Protein AF-A0A1F8MHP5-F1 (afdb_monomer_lite)

Foldseek 3Di:
DVCCVPPNDPDWPDQAAPTVVDQLLPVQVVQQVVCVVPPQAAEEEEPGRYPPSVVSNVVNHDPPRRYHHDACVVVLQDVDDADPSYKYKDAPVSVVCVVVSLQWDPWDFPDFDDDPVRHTGITITHIHGDPCNVVVNVVVVVVQPFWDWDWEQAPNFTKIKTWGAWPDFDPNQQRPPDLVGKTKHPQDFFTKIKIAGPAWDKFFWKKWQQAAAWKKKWKFFALDPPHGTDIDIDTDGHYNVRRMDTDGPNDIDIGRMIMIGIHRPPDDGRDMGMTRYMGTD

Sequence (281 aa):
MRDALVNGPLWYTNYGMGGMQYGASQLFKAAAEYQISQPGLHLIISPNWANGTDVLARYFSTVNDQFELGSIEGYMFEHKPLGENIGFVMIPDEYKKTIASGKFTDVHIEQTLPYPNGRIGFYFVQLHYVENIDEILIAEQDTRSILQQATVTINAEPVQVGYSMLDMGTIDQIFDGDKQSVVRTLEANPFIIELTFPESQAFSGYTMFLGSADIQVTTLLYPTQDSQPITTVASFSGSPSTPELEVNFGQSVTAEVVRFEILAPYAGVPSNVHVWEIGLK

pLDDT: mean 91.35, std 8.44, range [54.5, 98.62]

Structure (mmCIF, N/CA/C/O backbone):
data_AF-A0A1F8MHP5-F1
#
_entry.id   AF-A0A1F8MHP5-F1
#
loop_
_atom_site.group_PDB
_atom_site.id
_atom_site.type_symbol
_atom_site.label_atom_id
_atom_site.label_alt_id
_atom_site.label_comp_id
_atom_site.label_asym_id
_atom_site.label_entity_id
_atom_site.label_seq_id
_atom_site.pdbx_PDB_ins_code
_atom_site.Cartn_x
_atom_site.Cartn_y
_atom_site.Cartn_z
_atom_site.occupancy
_atom_site.B_iso_or_equiv
_atom_site.auth_seq_id
_atom_site.auth_comp_id
_atom_site.auth_asym_id
_atom_site.auth_atom_id
_atom_site.pdbx_PDB_model_num
ATOM 1 N N . MET A 1 1 ? 36.746 -27.329 4.456 1.00 54.50 1 MET A N 1
ATOM 2 C CA . MET A 1 1 ? 36.931 -26.688 3.131 1.00 54.50 1 MET A CA 1
ATOM 3 C C . MET A 1 1 ? 36.361 -27.499 1.960 1.00 54.50 1 MET A C 1
ATOM 5 O O . MET A 1 1 ? 35.895 -26.883 1.018 1.00 54.50 1 MET A O 1
ATOM 9 N N . ARG A 1 2 ? 36.339 -28.846 1.999 1.00 64.62 2 ARG A N 1
ATOM 10 C CA . ARG A 1 2 ? 35.768 -29.688 0.920 1.00 64.62 2 ARG A CA 1
ATOM 11 C C . ARG A 1 2 ? 34.234 -29.662 0.842 1.00 64.62 2 ARG A C 1
ATOM 13 O O . ARG A 1 2 ? 33.679 -29.779 -0.238 1.00 64.62 2 ARG A O 1
ATOM 20 N N . ASP A 1 3 ? 33.578 -29.472 1.981 1.00 65.19 3 ASP A N 1
ATOM 21 C CA . ASP A 1 3 ? 32.119 -29.535 2.107 1.00 65.19 3 ASP A CA 1
ATOM 22 C C . ASP A 1 3 ? 31.394 -28.407 1.350 1.00 65.19 3 ASP A C 1
ATOM 24 O O . ASP A 1 3 ? 30.500 -28.669 0.559 1.00 65.19 3 ASP A O 1
ATOM 28 N N . ALA A 1 4 ? 31.875 -27.163 1.452 1.00 63.75 4 ALA A N 1
ATOM 29 C CA . ALA A 1 4 ? 31.322 -26.023 0.710 1.00 63.75 4 ALA A CA 1
ATOM 30 C C . ALA A 1 4 ? 31.471 -26.137 -0.824 1.00 63.75 4 ALA A C 1
ATOM 32 O O . ALA A 1 4 ? 30.712 -25.516 -1.557 1.00 63.75 4 ALA A O 1
ATOM 33 N N . LEU A 1 5 ? 32.432 -26.929 -1.314 1.00 61.38 5 LEU A N 1
ATOM 34 C CA . LEU A 1 5 ? 32.651 -27.187 -2.745 1.00 61.38 5 LEU A CA 1
ATOM 35 C C . LEU A 1 5 ? 31.786 -28.333 -3.289 1.00 61.38 5 LEU A C 1
ATOM 37 O O . LEU A 1 5 ? 31.548 -28.387 -4.490 1.00 61.38 5 LEU A O 1
ATOM 41 N N . VAL A 1 6 ? 31.360 -29.262 -2.426 1.00 61.97 6 VAL A N 1
ATOM 42 C CA . VAL A 1 6 ? 30.585 -30.453 -2.820 1.00 61.97 6 VAL A CA 1
ATOM 43 C C . VAL A 1 6 ? 29.095 -30.277 -2.528 1.00 61.97 6 VAL A C 1
ATOM 45 O O . VAL A 1 6 ? 28.269 -30.699 -3.327 1.00 61.97 6 VAL A O 1
ATOM 48 N N . ASN A 1 7 ? 28.762 -29.626 -1.414 1.00 66.19 7 ASN A N 1
ATOM 49 C CA . ASN A 1 7 ? 27.398 -29.462 -0.910 1.00 66.19 7 ASN A CA 1
ATOM 50 C C . ASN A 1 7 ? 26.950 -27.991 -0.848 1.00 66.19 7 ASN A C 1
ATOM 52 O O . ASN A 1 7 ? 25.821 -27.712 -0.448 1.00 66.19 7 ASN A O 1
ATOM 56 N N . GLY A 1 8 ? 27.815 -27.039 -1.216 1.00 60.69 8 GLY A N 1
ATOM 57 C CA . GLY A 1 8 ? 27.418 -25.638 -1.322 1.00 60.69 8 GLY A CA 1
ATOM 58 C C . GLY A 1 8 ? 26.442 -25.444 -2.488 1.00 60.69 8 GLY A C 1
ATOM 59 O O . GLY A 1 8 ? 26.677 -25.998 -3.565 1.00 60.69 8 GLY A O 1
ATOM 60 N N . PRO A 1 9 ? 25.352 -24.674 -2.319 1.00 64.75 9 PRO A N 1
ATOM 61 C CA . PRO A 1 9 ? 24.475 -24.350 -3.434 1.00 64.75 9 PRO A CA 1
ATOM 62 C C . PRO A 1 9 ? 25.285 -23.609 -4.502 1.00 64.75 9 PRO A C 1
ATOM 64 O O . PRO A 1 9 ? 25.877 -22.568 -4.225 1.00 64.75 9 PRO A O 1
ATOM 67 N N . LEU A 1 10 ? 25.325 -24.154 -5.722 1.00 67.25 10 LEU A N 1
ATOM 68 C CA . LEU A 1 10 ? 26.067 -23.540 -6.828 1.00 67.25 10 LEU A CA 1
ATOM 69 C C . LEU A 1 10 ? 25.463 -22.183 -7.214 1.00 67.25 10 LEU A C 1
ATOM 71 O O . LEU A 1 10 ? 26.209 -21.278 -7.568 1.00 67.25 10 LEU A O 1
ATOM 75 N N . TRP A 1 11 ? 24.137 -22.037 -7.087 1.00 68.94 11 TRP A N 1
ATOM 76 C CA . TRP A 1 11 ? 23.389 -20.803 -7.337 1.00 68.94 11 TRP A CA 1
ATOM 77 C C . TRP A 1 11 ? 22.144 -20.735 -6.449 1.00 68.94 11 TRP A C 1
ATOM 79 O O . TRP A 1 11 ? 21.550 -21.765 -6.122 1.00 68.94 11 TRP A O 1
ATOM 89 N N . TYR A 1 12 ? 21.719 -19.523 -6.089 1.00 77.75 12 TYR A N 1
ATOM 90 C CA . TYR A 1 12 ? 20.422 -19.317 -5.450 1.00 77.75 12 TYR A CA 1
ATOM 91 C C . TYR A 1 12 ? 19.305 -19.500 -6.487 1.00 77.75 12 TYR A C 1
ATOM 93 O O . TYR A 1 12 ? 19.477 -19.259 -7.684 1.00 77.75 12 TYR A O 1
ATOM 101 N N . THR A 1 13 ? 18.137 -19.947 -6.040 1.00 77.88 13 THR A N 1
ATOM 102 C CA . THR A 1 13 ? 16.965 -20.141 -6.913 1.00 77.88 13 THR A CA 1
ATOM 103 C C . THR A 1 13 ? 16.040 -18.925 -6.920 1.00 77.88 13 THR A C 1
ATOM 105 O O . THR A 1 13 ? 15.333 -18.699 -7.907 1.00 77.88 13 THR A O 1
ATOM 108 N N . ASN A 1 14 ? 16.090 -18.121 -5.854 1.00 82.44 14 ASN A N 1
ATOM 109 C CA . ASN A 1 14 ? 15.348 -16.879 -5.687 1.00 82.44 14 ASN A CA 1
ATOM 110 C C . ASN A 1 14 ? 16.320 -15.701 -5.516 1.00 82.44 14 ASN A C 1
ATOM 112 O O . ASN A 1 14 ? 17.045 -15.646 -4.523 1.00 82.44 14 ASN A O 1
ATOM 116 N N . TYR A 1 15 ? 16.310 -14.781 -6.482 1.00 84.44 15 TYR A N 1
ATOM 117 C CA . TYR A 1 15 ? 17.121 -13.558 -6.488 1.00 84.44 15 TYR A CA 1
ATOM 118 C C . TYR A 1 15 ? 16.288 -12.272 -6.296 1.00 84.44 15 TYR A C 1
ATOM 120 O O . TYR A 1 15 ? 16.803 -11.172 -6.475 1.00 84.44 15 TYR A O 1
ATOM 128 N N . GLY A 1 16 ? 14.993 -12.405 -5.981 1.00 80.31 16 GLY A N 1
ATOM 129 C CA . GLY A 1 16 ? 14.110 -11.273 -5.688 1.00 80.31 16 GLY A CA 1
ATOM 130 C C . GLY A 1 16 ? 14.172 -10.831 -4.222 1.00 80.31 16 GLY A C 1
ATOM 131 O O . GLY A 1 16 ? 14.969 -11.348 -3.439 1.00 80.31 16 GLY A O 1
ATOM 132 N N . MET A 1 17 ? 13.272 -9.922 -3.832 1.00 79.44 17 MET A N 1
ATOM 133 C CA . MET A 1 17 ? 13.243 -9.284 -2.504 1.00 79.44 17 MET A CA 1
ATOM 134 C C . MET A 1 17 ? 13.249 -10.278 -1.326 1.00 79.44 17 MET A C 1
ATOM 136 O O . MET A 1 17 ? 13.951 -10.051 -0.341 1.00 79.44 17 MET A O 1
ATOM 140 N N . GLY A 1 18 ? 12.530 -11.400 -1.448 1.00 79.31 18 GLY A N 1
ATOM 141 C CA . GLY A 1 18 ? 12.487 -12.478 -0.445 1.00 79.31 18 GLY A CA 1
ATOM 142 C C . GLY A 1 18 ? 13.607 -13.525 -0.557 1.00 79.31 18 GLY A C 1
ATOM 143 O O . GLY A 1 18 ? 13.514 -14.584 0.059 1.00 79.31 18 GLY A O 1
ATOM 144 N N . GLY A 1 19 ? 14.620 -13.291 -1.393 1.00 85.62 19 GLY A N 1
ATOM 145 C CA . GLY A 1 19 ? 15.728 -14.208 -1.660 1.00 85.62 19 GLY A CA 1
ATOM 146 C C . GLY A 1 19 ? 17.095 -13.527 -1.573 1.00 85.62 19 GLY A C 1
ATOM 147 O O . GLY A 1 19 ? 17.306 -12.612 -0.779 1.00 85.62 19 GLY A O 1
ATOM 148 N N . MET A 1 20 ? 18.052 -13.987 -2.386 1.00 87.56 20 MET A N 1
ATOM 149 C CA . MET A 1 20 ? 19.361 -13.339 -2.485 1.00 87.56 20 MET A CA 1
ATOM 150 C C . MET A 1 20 ? 19.245 -12.052 -3.301 1.00 87.56 20 MET A C 1
ATOM 152 O O . MET A 1 20 ? 19.176 -12.092 -4.526 1.00 87.56 20 MET A O 1
ATOM 156 N N . GLN A 1 21 ? 19.311 -10.914 -2.624 1.00 89.25 21 GLN A N 1
ATOM 157 C CA . GLN A 1 21 ? 19.284 -9.597 -3.253 1.00 89.25 21 GLN A CA 1
ATOM 158 C C . GLN A 1 21 ? 20.609 -9.350 -3.995 1.00 89.25 21 GLN A C 1
ATOM 160 O O . GLN A 1 21 ? 21.626 -8.988 -3.404 1.00 89.25 21 GLN A O 1
ATOM 165 N N . TYR A 1 22 ? 20.612 -9.631 -5.298 1.00 88.38 22 TYR A N 1
ATOM 166 C CA . TYR A 1 22 ? 21.785 -9.598 -6.171 1.00 88.38 22 TYR A CA 1
ATOM 167 C C . TYR A 1 22 ? 21.535 -8.686 -7.372 1.00 88.38 22 TYR A C 1
ATOM 169 O O . TYR A 1 22 ? 20.424 -8.619 -7.888 1.00 88.38 22 TYR A O 1
ATOM 177 N N . GLY A 1 23 ? 22.602 -8.066 -7.881 1.00 88.31 23 GLY A N 1
ATOM 178 C CA . GLY A 1 23 ? 22.585 -7.412 -9.190 1.00 88.31 23 GLY A CA 1
ATOM 179 C C . GLY A 1 23 ? 22.878 -5.919 -9.164 1.00 88.31 23 GLY A C 1
ATOM 180 O O . GLY A 1 23 ? 22.985 -5.345 -10.236 1.00 88.31 23 GLY A O 1
ATOM 181 N N . ALA A 1 24 ? 23.071 -5.302 -7.991 1.00 92.12 24 ALA A N 1
ATOM 182 C CA . ALA A 1 24 ? 23.286 -3.857 -7.852 1.00 92.12 24 ALA A CA 1
ATOM 183 C C . ALA A 1 24 ? 24.345 -3.308 -8.823 1.00 92.12 24 ALA A C 1
ATOM 185 O O . ALA A 1 24 ? 24.050 -2.470 -9.671 1.00 92.12 24 ALA A O 1
ATOM 186 N N . SER A 1 25 ? 25.570 -3.840 -8.752 1.00 92.00 25 SER A N 1
ATOM 187 C CA . SER A 1 25 ? 26.675 -3.385 -9.602 1.00 92.00 25 SER A CA 1
ATOM 188 C C . SER A 1 25 ? 26.422 -3.600 -11.096 1.00 92.00 25 SER A C 1
ATOM 190 O O . SER A 1 25 ? 26.858 -2.800 -11.914 1.00 92.00 25 SER A O 1
ATOM 192 N N . GLN A 1 26 ? 25.729 -4.682 -11.460 1.00 94.19 26 GLN A N 1
ATOM 193 C CA . GLN A 1 26 ? 25.422 -5.029 -12.845 1.00 94.19 26 GLN A CA 1
ATOM 194 C C . GLN A 1 26 ? 24.315 -4.127 -13.391 1.00 94.19 26 GLN A C 1
ATOM 196 O O . GLN A 1 26 ? 24.438 -3.615 -14.497 1.00 94.19 26 GLN A O 1
ATOM 201 N N . LEU A 1 27 ? 23.262 -3.923 -12.598 1.00 95.00 27 LEU A N 1
ATOM 202 C CA . LEU A 1 27 ? 22.088 -3.135 -12.937 1.00 95.00 27 LEU A CA 1
ATOM 203 C C . LEU A 1 27 ? 22.454 -1.674 -13.160 1.00 95.00 27 LEU A C 1
ATOM 205 O O . LEU A 1 27 ? 22.186 -1.155 -14.236 1.00 95.00 27 LEU A O 1
ATOM 209 N N . PHE A 1 28 ? 23.096 -1.024 -12.186 1.00 94.06 28 PHE A N 1
ATOM 210 C CA . PHE A 1 28 ? 23.406 0.404 -12.302 1.00 94.06 28 PHE A CA 1
ATOM 211 C C . PHE A 1 28 ? 24.453 0.682 -13.382 1.00 94.06 28 PHE A C 1
ATOM 213 O O . PHE A 1 28 ? 24.342 1.671 -14.101 1.00 94.06 28 PHE A O 1
ATOM 220 N N . LYS A 1 29 ? 25.401 -0.240 -13.596 1.00 92.81 29 LYS A N 1
ATOM 221 C CA . LYS A 1 29 ? 26.306 -0.162 -14.746 1.00 92.81 29 LYS A CA 1
ATOM 222 C C . LYS A 1 29 ? 25.549 -0.270 -16.076 1.00 92.81 29 LYS A C 1
ATOM 224 O O . LYS A 1 29 ? 25.755 0.561 -16.953 1.00 92.81 29 LYS A O 1
ATOM 229 N N . ALA A 1 30 ? 24.677 -1.269 -16.219 1.00 93.88 30 ALA A N 1
ATOM 230 C CA . ALA A 1 30 ? 23.888 -1.463 -17.435 1.00 93.88 30 ALA A CA 1
ATOM 231 C C . ALA A 1 30 ? 22.936 -0.285 -17.696 1.00 93.88 30 ALA A C 1
ATOM 233 O O . ALA A 1 30 ? 22.764 0.119 -18.840 1.00 93.88 30 ALA A O 1
ATOM 234 N N . ALA A 1 31 ? 22.356 0.290 -16.641 1.00 93.00 31 ALA A N 1
ATOM 235 C CA . ALA A 1 31 ? 21.519 1.479 -16.719 1.00 93.00 31 ALA A CA 1
ATOM 236 C C . ALA A 1 31 ? 22.298 2.692 -17.240 1.00 93.00 31 ALA A C 1
ATOM 238 O O . ALA A 1 31 ? 21.849 3.334 -18.186 1.00 93.00 31 ALA A O 1
ATOM 239 N N . ALA A 1 32 ? 23.485 2.961 -16.691 1.00 90.69 32 ALA A N 1
ATOM 240 C CA . ALA A 1 32 ? 24.339 4.048 -17.161 1.00 90.69 32 ALA A CA 1
ATOM 241 C C . ALA A 1 32 ? 24.756 3.856 -18.632 1.00 90.69 32 ALA A C 1
ATOM 243 O O . ALA A 1 32 ? 24.671 4.787 -19.432 1.00 90.69 32 ALA A O 1
ATOM 244 N N . GLU A 1 33 ? 25.154 2.639 -19.019 1.00 91.38 33 GLU A N 1
ATOM 245 C CA . GLU A 1 33 ? 25.487 2.302 -20.412 1.00 91.38 33 GLU A CA 1
ATOM 246 C C . GLU A 1 33 ? 24.289 2.514 -21.352 1.00 91.38 33 GLU A C 1
ATOM 248 O O . GLU A 1 33 ? 24.442 3.084 -22.436 1.00 91.38 33 GLU A O 1
ATOM 253 N N . TYR A 1 34 ? 23.089 2.125 -20.918 1.00 90.56 34 TYR A N 1
ATOM 254 C CA . TYR A 1 34 ? 21.863 2.306 -21.686 1.00 90.56 34 TYR A CA 1
ATOM 255 C C . TYR A 1 34 ? 21.506 3.789 -21.863 1.00 90.56 34 TYR A C 1
ATOM 257 O O . TYR A 1 34 ? 21.253 4.218 -22.989 1.00 90.56 34 TYR A O 1
ATOM 265 N N . GLN A 1 35 ? 21.595 4.603 -20.805 1.00 88.31 35 GLN A N 1
ATOM 266 C CA . GLN A 1 35 ? 21.365 6.052 -20.893 1.00 88.31 35 GLN A CA 1
ATOM 267 C C . GLN A 1 35 ? 22.366 6.759 -21.817 1.00 88.31 35 GLN A C 1
ATOM 269 O O . GLN A 1 35 ? 21.989 7.668 -22.552 1.00 88.31 35 GLN A O 1
ATOM 274 N N . ILE A 1 36 ? 23.632 6.324 -21.841 1.00 89.00 36 ILE A N 1
ATOM 275 C CA . ILE A 1 36 ? 24.629 6.846 -22.791 1.00 89.00 36 ILE A CA 1
ATOM 276 C C . ILE A 1 36 ? 24.232 6.521 -24.239 1.00 89.00 36 ILE A C 1
ATOM 278 O O . ILE A 1 36 ? 24.435 7.344 -25.133 1.00 89.00 36 ILE A O 1
ATOM 282 N N . SER A 1 37 ? 23.667 5.334 -24.478 1.00 89.06 37 SER A N 1
ATOM 283 C CA . SER A 1 37 ? 23.224 4.910 -25.812 1.00 89.06 37 SER A CA 1
ATOM 284 C C . SER A 1 37 ? 21.923 5.576 -26.281 1.00 89.06 37 SER A C 1
ATOM 286 O O . SER A 1 37 ? 21.686 5.635 -27.486 1.00 89.06 37 SER A O 1
ATOM 288 N N . GLN A 1 38 ? 21.122 6.113 -25.353 1.00 87.00 38 GLN A N 1
ATOM 289 C CA . GLN 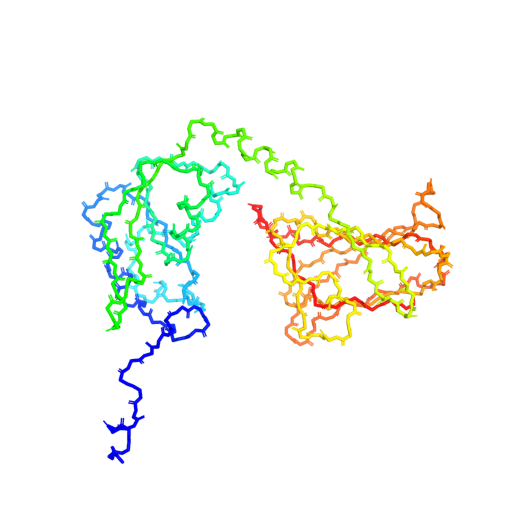A 1 38 ? 19.839 6.777 -25.608 1.00 87.00 38 GLN A CA 1
ATOM 290 C C . GLN A 1 38 ? 19.818 8.192 -24.996 1.00 87.00 38 GLN A C 1
ATOM 292 O O . GLN A 1 38 ? 19.187 8.421 -23.958 1.00 87.00 38 GLN A O 1
ATOM 297 N N . PRO A 1 39 ? 20.514 9.173 -25.608 1.00 84.38 39 PRO A N 1
ATOM 298 C CA . PRO A 1 39 ? 20.583 10.525 -25.067 1.00 84.38 39 PRO A CA 1
ATOM 299 C C . PRO A 1 39 ? 19.193 11.164 -24.948 1.00 84.38 39 PRO A C 1
ATOM 301 O O . PRO A 1 39 ? 18.470 11.278 -25.935 1.00 84.38 39 PRO A O 1
ATOM 304 N N . GLY A 1 40 ? 18.840 11.624 -23.746 1.00 85.25 40 GLY A N 1
ATOM 305 C CA . GLY A 1 40 ? 17.540 12.245 -23.459 1.00 85.25 40 GLY A CA 1
ATOM 306 C C . GLY A 1 40 ? 16.473 11.286 -22.921 1.00 85.25 40 GLY A C 1
ATOM 307 O O . GLY A 1 40 ? 15.384 11.749 -22.578 1.00 85.25 40 GLY A O 1
ATOM 308 N N . LEU A 1 41 ? 16.784 9.990 -22.802 1.00 89.00 41 LEU A N 1
ATOM 309 C CA . LEU A 1 41 ? 15.918 9.017 -22.145 1.00 89.00 41 LEU A CA 1
ATOM 310 C C . LEU A 1 41 ? 15.945 9.196 -20.618 1.00 89.00 41 LEU A C 1
ATOM 312 O O . LEU A 1 41 ? 16.992 9.067 -19.975 1.00 89.00 41 LEU A O 1
ATOM 316 N N . HIS A 1 42 ? 14.772 9.425 -20.034 1.00 91.69 42 HIS A N 1
ATOM 317 C CA . HIS A 1 42 ? 14.540 9.356 -18.597 1.00 91.69 42 HIS A CA 1
ATOM 318 C C . HIS A 1 42 ? 14.299 7.900 -18.199 1.00 91.69 42 HIS A C 1
ATOM 320 O O . HIS A 1 42 ? 13.305 7.293 -18.602 1.00 91.69 42 HIS A O 1
ATOM 326 N N . LEU A 1 43 ? 15.231 7.320 -17.442 1.00 93.62 43 LEU A N 1
ATOM 327 C CA . LEU A 1 43 ? 15.172 5.914 -17.053 1.00 93.62 43 LEU A CA 1
ATOM 328 C C . LEU A 1 43 ? 14.628 5.780 -15.628 1.00 93.62 43 LEU A C 1
ATOM 330 O O . LEU A 1 43 ? 15.207 6.322 -14.689 1.00 93.62 43 LEU A O 1
ATOM 334 N N . ILE A 1 44 ? 13.551 5.018 -15.463 1.00 95.50 44 ILE A N 1
ATOM 335 C CA . ILE A 1 44 ? 12.9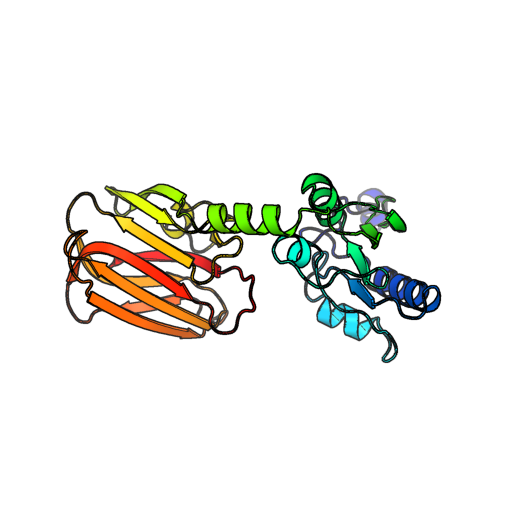26 4.722 -14.172 1.00 95.50 44 ILE A CA 1
ATOM 336 C C . ILE A 1 44 ? 13.279 3.288 -13.781 1.00 95.50 44 ILE A C 1
ATOM 338 O O . ILE A 1 44 ? 12.910 2.338 -14.467 1.00 95.50 44 ILE A O 1
ATOM 342 N N . ILE A 1 45 ? 14.007 3.113 -12.683 1.00 95.69 45 ILE A N 1
ATOM 343 C CA . ILE A 1 45 ? 14.518 1.817 -12.234 1.00 95.69 45 ILE A CA 1
ATOM 344 C C . ILE A 1 45 ? 13.722 1.342 -11.025 1.00 95.69 45 ILE A C 1
ATOM 346 O O . ILE A 1 45 ? 13.680 2.021 -9.996 1.00 95.69 45 ILE A O 1
ATOM 350 N N . SER A 1 46 ? 13.157 0.137 -11.123 1.00 94.25 46 SER A N 1
ATOM 351 C CA . SER A 1 46 ? 12.423 -0.466 -10.014 1.00 94.25 46 SER A CA 1
ATOM 352 C C . SER A 1 46 ? 13.306 -0.624 -8.775 1.00 94.25 46 SER A C 1
ATOM 354 O O . SER A 1 46 ? 14.388 -1.219 -8.859 1.00 94.25 46 SER A O 1
ATOM 356 N N . PRO A 1 47 ? 12.855 -0.156 -7.596 1.00 91.38 47 PRO A N 1
ATOM 357 C CA . PRO A 1 47 ? 13.527 -0.439 -6.339 1.00 91.38 47 PRO A CA 1
ATOM 358 C C . PRO A 1 47 ? 13.163 -1.821 -5.766 1.00 91.38 47 PRO A C 1
ATOM 360 O O . PRO A 1 47 ? 13.809 -2.264 -4.818 1.00 91.38 47 PRO A O 1
ATOM 363 N N . ASN A 1 48 ? 12.174 -2.521 -6.340 1.00 89.00 48 ASN A N 1
ATOM 364 C CA . ASN A 1 48 ? 11.477 -3.664 -5.730 1.00 89.00 48 ASN A CA 1
ATOM 365 C C . ASN A 1 48 ? 12.225 -5.013 -5.802 1.00 89.00 48 ASN A C 1
ATOM 367 O O . ASN A 1 48 ? 11.645 -6.069 -5.547 1.00 89.00 48 ASN A O 1
ATOM 371 N N . TRP A 1 49 ? 13.517 -5.018 -6.134 1.00 89.81 49 TRP A N 1
ATOM 372 C CA . TRP A 1 49 ? 14.348 -6.232 -6.162 1.00 89.81 49 TRP A CA 1
ATOM 373 C C . TRP A 1 49 ? 15.234 -6.403 -4.921 1.00 89.81 49 TRP A C 1
ATOM 375 O O . TRP A 1 49 ? 15.706 -7.515 -4.673 1.00 89.81 49 TRP A O 1
ATOM 385 N N . ALA A 1 50 ? 15.459 -5.343 -4.138 1.00 90.50 50 ALA A N 1
ATOM 386 C CA . ALA A 1 50 ? 16.311 -5.366 -2.950 1.00 90.50 50 ALA A CA 1
ATOM 387 C C . ALA A 1 50 ? 15.858 -4.366 -1.876 1.00 90.50 50 ALA A C 1
ATOM 389 O O . ALA A 1 50 ? 15.155 -3.398 -2.149 1.00 90.50 50 ALA A O 1
ATOM 390 N N . ASN A 1 51 ? 16.299 -4.596 -0.640 1.00 85.56 51 ASN A N 1
ATOM 391 C CA . ASN A 1 51 ? 16.166 -3.635 0.447 1.00 85.56 51 ASN A CA 1
ATOM 392 C C . ASN A 1 51 ? 17.240 -2.548 0.308 1.00 85.56 51 ASN A C 1
ATOM 394 O O . ASN A 1 51 ? 18.400 -2.849 0.024 1.00 85.56 51 ASN A O 1
ATOM 398 N N . GLY A 1 52 ? 16.874 -1.290 0.563 1.00 85.62 52 GLY A N 1
ATOM 399 C CA . GLY A 1 52 ? 17.820 -0.169 0.524 1.00 85.62 52 GLY A CA 1
ATOM 400 C C . GLY A 1 52 ? 18.347 0.146 -0.879 1.00 85.62 52 GLY A C 1
ATOM 401 O O . GLY A 1 52 ? 19.512 0.518 -1.035 1.00 85.62 52 GLY A O 1
ATOM 402 N N . THR A 1 53 ? 17.520 -0.024 -1.916 1.00 88.50 53 THR A N 1
ATOM 403 C CA . THR A 1 53 ? 17.919 0.249 -3.306 1.00 88.50 53 THR A CA 1
ATOM 404 C C . THR A 1 53 ? 18.357 1.702 -3.525 1.00 88.50 53 THR A C 1
ATOM 406 O O . THR A 1 53 ? 19.206 1.953 -4.372 1.00 88.50 53 THR A O 1
ATOM 409 N N . ASP A 1 54 ? 17.888 2.653 -2.714 1.00 86.69 54 ASP A N 1
ATOM 410 C CA . ASP A 1 54 ? 18.369 4.041 -2.694 1.00 86.69 54 ASP A CA 1
ATOM 411 C C . ASP A 1 54 ? 19.845 4.160 -2.263 1.00 86.69 54 ASP A C 1
ATOM 413 O O . ASP A 1 54 ? 20.600 4.982 -2.788 1.00 86.69 54 ASP A O 1
ATOM 417 N N . VAL A 1 55 ? 20.283 3.333 -1.310 1.00 89.12 55 VAL A N 1
ATOM 418 C CA . VAL A 1 55 ? 21.677 3.264 -0.859 1.00 89.12 55 VAL A CA 1
ATOM 419 C C . VAL A 1 55 ? 22.527 2.606 -1.940 1.00 89.12 55 VAL A C 1
ATOM 421 O O . VAL A 1 55 ? 23.610 3.097 -2.256 1.00 89.12 55 VAL A O 1
ATOM 424 N N . LEU A 1 56 ? 22.024 1.519 -2.534 1.00 90.94 56 LEU A N 1
ATOM 425 C CA . LEU A 1 56 ? 22.709 0.806 -3.613 1.00 90.94 56 LEU A CA 1
ATOM 426 C C . LEU A 1 56 ? 22.878 1.687 -4.853 1.00 90.94 56 LEU A C 1
ATOM 428 O O . LEU A 1 56 ? 23.973 1.728 -5.408 1.00 90.94 56 LEU A O 1
ATOM 432 N N . ALA A 1 57 ? 21.832 2.421 -5.240 1.00 89.94 57 ALA A N 1
ATOM 433 C CA . ALA A 1 57 ? 21.876 3.387 -6.329 1.00 89.94 57 ALA A CA 1
ATOM 434 C C . ALA A 1 57 ? 22.991 4.400 -6.088 1.00 89.94 57 ALA A C 1
ATOM 436 O O . ALA A 1 57 ? 23.931 4.452 -6.867 1.00 89.94 57 ALA A O 1
ATOM 437 N N . ARG A 1 58 ? 22.969 5.098 -4.944 1.00 88.31 58 ARG A N 1
ATOM 438 C CA . ARG A 1 58 ? 23.995 6.092 -4.585 1.00 88.31 58 ARG A CA 1
ATOM 439 C C . ARG A 1 58 ? 25.420 5.540 -4.564 1.00 88.31 58 ARG A C 1
ATOM 441 O O . ARG A 1 58 ? 26.357 6.293 -4.800 1.00 88.31 58 ARG A O 1
ATOM 448 N N . TYR A 1 59 ? 25.596 4.265 -4.220 1.00 91.12 59 TYR A N 1
ATOM 449 C CA . TYR A 1 59 ? 26.916 3.642 -4.153 1.00 91.12 59 TYR A CA 1
ATOM 450 C C . TYR A 1 59 ? 27.460 3.247 -5.533 1.00 91.12 59 TYR A C 1
ATOM 452 O O . TYR A 1 59 ? 28.661 3.365 -5.770 1.00 91.12 59 TYR A O 1
ATOM 460 N N . PHE A 1 60 ? 26.599 2.747 -6.425 1.00 90.94 60 PHE A N 1
ATOM 461 C CA . PHE A 1 60 ? 27.006 2.214 -7.729 1.00 90.94 60 PHE A CA 1
ATOM 462 C C . PHE A 1 60 ? 26.807 3.183 -8.899 1.00 90.94 60 PHE A C 1
ATOM 464 O O . PHE A 1 60 ? 27.347 2.919 -9.973 1.00 90.94 60 PHE A O 1
ATOM 471 N N . SER A 1 61 ? 26.068 4.277 -8.710 1.00 85.69 61 SER A N 1
ATOM 472 C CA . SER A 1 61 ? 25.858 5.310 -9.722 1.00 85.69 61 SER A CA 1
ATOM 473 C C . SER A 1 61 ? 26.908 6.417 -9.657 1.00 85.69 61 SER A C 1
ATOM 475 O O . SER A 1 61 ? 27.577 6.634 -8.643 1.00 85.69 61 SER A O 1
ATOM 477 N N . THR A 1 62 ? 27.046 7.154 -10.753 1.00 78.56 62 THR A N 1
ATOM 478 C CA . THR A 1 62 ? 27.836 8.385 -10.813 1.00 78.56 62 THR A CA 1
ATOM 479 C C . THR A 1 62 ? 26.942 9.618 -10.686 1.00 78.56 62 THR A C 1
ATOM 481 O O . THR A 1 62 ? 25.735 9.553 -10.900 1.00 78.56 62 THR A O 1
ATOM 484 N N . VAL A 1 63 ? 27.530 10.778 -10.373 1.00 63.47 63 VAL A N 1
ATOM 485 C CA . VAL A 1 63 ? 26.803 12.065 -10.296 1.00 63.47 63 VAL A CA 1
ATOM 486 C C . VAL A 1 63 ? 26.171 12.508 -11.623 1.00 63.47 63 VAL A C 1
ATOM 488 O O . VAL A 1 63 ? 25.364 13.430 -11.624 1.00 63.47 63 VAL A O 1
ATOM 491 N N . ASN A 1 64 ? 26.554 11.885 -12.740 1.00 65.50 64 ASN A N 1
ATOM 492 C CA . ASN A 1 64 ? 26.025 12.197 -14.066 1.00 65.50 64 ASN A CA 1
ATOM 493 C C . ASN A 1 64 ? 24.848 11.299 -14.464 1.00 65.50 64 ASN A C 1
ATOM 495 O O . ASN A 1 64 ? 24.231 11.554 -15.497 1.00 65.50 64 ASN A O 1
ATOM 499 N N . ASP A 1 65 ? 24.551 10.260 -13.684 1.00 72.19 65 ASP A N 1
ATOM 500 C CA . ASP A 1 65 ? 23.477 9.329 -14.005 1.00 72.19 65 ASP A CA 1
ATOM 501 C C . ASP A 1 65 ? 22.133 10.013 -13.713 1.00 72.19 65 ASP A C 1
ATOM 503 O O . ASP A 1 65 ? 21.906 10.522 -12.615 1.00 72.19 65 ASP A O 1
ATOM 507 N N . GLN A 1 66 ? 21.247 10.056 -14.710 1.00 77.44 66 GLN A N 1
ATOM 508 C CA . GLN A 1 66 ? 19.957 10.752 -14.629 1.00 77.44 66 GLN A CA 1
ATOM 509 C C . GLN A 1 66 ? 18.807 9.751 -14.616 1.00 77.44 66 GLN A C 1
ATOM 511 O O . GLN A 1 66 ? 17.942 9.775 -15.488 1.00 77.44 66 GLN A O 1
ATOM 516 N N . PHE A 1 67 ? 18.845 8.802 -13.687 1.00 87.19 67 PHE A N 1
ATOM 517 C CA . PHE A 1 67 ? 17.750 7.858 -13.489 1.00 87.19 67 PHE A CA 1
ATOM 518 C C . PHE A 1 67 ? 16.940 8.211 -12.244 1.00 87.19 67 PHE A C 1
ATOM 520 O O . PHE A 1 67 ? 17.429 8.825 -11.295 1.00 87.19 67 PHE A O 1
ATOM 527 N N . GLU A 1 68 ? 15.693 7.769 -12.243 1.00 91.19 68 GLU A N 1
ATOM 528 C CA . GLU A 1 68 ? 14.778 7.854 -11.115 1.00 91.19 68 GLU A CA 1
ATOM 529 C C . GLU A 1 68 ? 14.563 6.457 -10.532 1.00 91.19 68 GLU A C 1
ATOM 531 O O . GLU A 1 68 ? 14.492 5.472 -11.267 1.00 91.19 68 GLU A O 1
ATOM 536 N N . LEU A 1 69 ? 14.453 6.349 -9.207 1.00 91.44 69 LEU A N 1
ATOM 537 C CA . LEU A 1 69 ? 13.960 5.121 -8.589 1.00 91.44 69 LEU A CA 1
ATOM 538 C C . LEU A 1 69 ? 12.436 5.174 -8.534 1.00 91.44 69 LEU A C 1
ATOM 540 O O . LEU A 1 69 ? 11.870 6.040 -7.872 1.00 91.44 69 LEU A O 1
ATOM 544 N N . GLY A 1 70 ? 11.783 4.230 -9.200 1.00 90.19 70 GLY A N 1
ATOM 545 C CA . GLY A 1 70 ? 10.330 4.175 -9.299 1.00 90.19 70 GLY A CA 1
ATOM 546 C C . GLY A 1 70 ? 9.864 2.878 -9.947 1.00 90.19 70 GLY A C 1
ATOM 547 O O . GLY A 1 70 ? 10.649 2.164 -10.564 1.00 90.19 70 GLY A O 1
ATOM 548 N N . SER A 1 71 ? 8.585 2.551 -9.790 1.00 91.25 71 SER A N 1
ATOM 549 C CA . SER A 1 71 ? 7.987 1.344 -10.366 1.00 91.25 71 SER A CA 1
ATOM 550 C C . SER A 1 71 ? 6.967 1.704 -11.440 1.00 91.25 71 SER A C 1
ATOM 552 O O . SER A 1 71 ? 6.243 2.694 -11.318 1.00 91.25 71 SER A O 1
ATOM 554 N N . ILE A 1 72 ? 6.863 0.847 -12.458 1.00 94.06 72 ILE A N 1
ATOM 555 C CA . ILE A 1 72 ? 5.789 0.899 -13.456 1.00 94.06 72 ILE A CA 1
ATOM 556 C C . ILE A 1 72 ? 4.401 0.773 -12.815 1.00 94.06 72 ILE A C 1
ATOM 558 O O . ILE A 1 72 ? 3.426 1.263 -13.372 1.00 94.06 72 ILE A O 1
ATOM 562 N N . GLU A 1 73 ? 4.292 0.182 -11.622 1.00 89.44 73 GLU A N 1
ATOM 563 C CA . GLU A 1 73 ? 3.012 0.068 -10.917 1.00 89.44 73 GLU A CA 1
ATOM 564 C C . GLU A 1 73 ? 2.372 1.442 -10.666 1.00 89.44 73 GLU A C 1
ATOM 566 O O . GLU A 1 73 ? 1.173 1.589 -10.865 1.00 89.44 73 GLU A O 1
ATOM 571 N N . GLY A 1 74 ? 3.157 2.490 -10.386 1.00 87.69 74 GLY A N 1
ATOM 572 C CA . GLY A 1 74 ? 2.614 3.847 -10.241 1.00 87.69 74 GLY A CA 1
ATOM 573 C C . GLY A 1 74 ? 1.946 4.390 -11.514 1.00 87.69 74 GLY A C 1
ATOM 574 O O . GLY A 1 74 ? 1.042 5.210 -11.421 1.00 87.69 74 GLY A O 1
ATOM 575 N N . TYR A 1 75 ? 2.361 3.914 -12.691 1.00 92.69 75 TYR A N 1
ATOM 576 C CA . TYR A 1 75 ? 1.751 4.231 -13.989 1.00 92.69 75 TYR A CA 1
ATOM 577 C C . TYR A 1 75 ? 0.559 3.310 -14.302 1.00 92.69 75 TYR A C 1
ATOM 579 O O . TYR A 1 75 ? -0.247 3.600 -15.174 1.00 92.69 75 TYR A O 1
ATOM 587 N N . MET A 1 76 ? 0.420 2.177 -13.606 1.00 91.81 76 MET A N 1
ATOM 588 C CA . MET A 1 76 ? -0.756 1.310 -13.745 1.00 91.81 76 MET A CA 1
ATOM 589 C C . MET A 1 76 ? -1.963 1.838 -12.989 1.00 91.81 76 MET A C 1
ATOM 591 O O . MET A 1 76 ? -3.080 1.435 -13.303 1.00 91.81 76 MET A O 1
ATOM 595 N N . PHE A 1 77 ? -1.749 2.656 -11.967 1.00 85.81 77 PHE A N 1
ATOM 596 C CA . PHE A 1 77 ? -2.819 3.103 -11.091 1.00 85.81 77 PHE A CA 1
ATOM 597 C C . PHE A 1 77 ? -3.198 4.568 -11.278 1.00 85.81 77 PHE A C 1
ATOM 599 O O . PHE A 1 77 ? -4.366 4.912 -11.107 1.00 85.81 77 PHE A O 1
ATOM 606 N N . GLU A 1 78 ? -2.241 5.402 -11.679 1.00 86.56 78 GLU A N 1
ATOM 607 C CA . GLU A 1 78 ? -2.454 6.811 -11.981 1.00 86.56 78 GLU A CA 1
ATOM 608 C C . GLU A 1 78 ? -2.001 7.127 -13.402 1.00 86.56 78 GLU A C 1
ATOM 610 O O . GLU A 1 78 ? -0.974 6.627 -13.869 1.00 86.56 78 GLU A O 1
ATOM 615 N N . HIS A 1 79 ? -2.714 8.038 -14.067 1.00 91.88 79 HIS A N 1
ATOM 616 C CA . HIS A 1 79 ? -2.293 8.544 -15.366 1.00 91.88 79 HIS A CA 1
ATOM 617 C C . HIS A 1 79 ? -1.116 9.515 -15.196 1.00 91.88 79 HIS A C 1
ATOM 619 O O . HIS A 1 79 ? -1.270 10.736 -15.141 1.00 91.88 79 HIS A O 1
ATOM 625 N N . LYS A 1 80 ? 0.092 8.958 -15.097 1.00 91.88 80 LYS A N 1
ATOM 626 C CA . LYS A 1 80 ? 1.345 9.723 -15.063 1.00 91.88 80 LYS A CA 1
ATOM 627 C C . LYS A 1 80 ? 1.830 10.040 -16.478 1.00 91.88 80 LYS A C 1
ATOM 629 O O . LYS A 1 80 ? 1.600 9.222 -17.368 1.00 91.88 80 LYS A O 1
ATOM 634 N N . PRO A 1 81 ? 2.528 11.172 -16.700 1.00 91.75 81 PRO A N 1
ATOM 635 C CA . PRO A 1 81 ? 3.083 11.499 -18.010 1.00 91.75 81 PRO A CA 1
ATOM 636 C C . PRO A 1 81 ? 3.973 10.369 -18.529 1.00 91.75 81 PRO A C 1
ATOM 638 O O . PRO A 1 81 ? 5.003 10.072 -17.931 1.00 91.75 81 PRO A O 1
ATOM 641 N N . LEU A 1 82 ? 3.573 9.753 -19.639 1.00 91.94 82 LEU A N 1
ATOM 642 C CA . LEU A 1 82 ? 4.293 8.664 -20.286 1.00 91.94 82 LEU A CA 1
ATOM 643 C C . LEU A 1 82 ? 4.575 9.058 -21.738 1.00 91.94 82 LEU A C 1
ATOM 645 O O . LEU A 1 82 ? 3.663 9.092 -22.560 1.00 91.94 82 LEU A O 1
ATOM 649 N N . GLY A 1 83 ? 5.825 9.419 -22.027 1.00 83.56 83 GLY A N 1
ATOM 650 C CA . GLY A 1 83 ? 6.274 9.813 -23.364 1.00 83.56 83 GLY A CA 1
ATOM 651 C C . GLY A 1 83 ? 7.317 8.855 -23.934 1.00 83.56 83 GLY A C 1
ATOM 652 O O . GLY A 1 83 ? 7.880 8.036 -23.212 1.00 83.56 83 GLY A O 1
ATOM 653 N N . GLU A 1 84 ? 7.637 9.020 -25.220 1.00 84.00 84 GLU A N 1
ATOM 654 C CA . GLU A 1 84 ? 8.638 8.206 -25.937 1.00 84.00 84 GLU A CA 1
ATOM 655 C C . GLU A 1 84 ? 10.047 8.276 -25.324 1.00 84.00 84 GLU A C 1
ATOM 657 O O . GLU A 1 84 ? 10.890 7.420 -25.575 1.00 84.00 84 GLU A O 1
ATOM 662 N N . ASN A 1 85 ? 10.323 9.297 -24.512 1.00 89.69 85 ASN A N 1
ATOM 663 C CA . ASN A 1 85 ? 11.593 9.478 -23.821 1.00 89.69 85 ASN A CA 1
ATOM 664 C C . ASN A 1 85 ? 11.615 8.858 -22.415 1.00 89.69 85 ASN A C 1
ATOM 666 O O . ASN A 1 85 ? 12.551 9.132 -21.669 1.00 89.69 85 ASN A O 1
ATOM 670 N N . ILE A 1 86 ? 10.618 8.055 -22.036 1.00 93.75 86 ILE A N 1
ATOM 671 C CA . ILE A 1 86 ? 10.606 7.332 -20.761 1.00 93.75 86 ILE A CA 1
ATOM 672 C C . ILE A 1 86 ? 10.893 5.852 -21.012 1.00 93.75 86 ILE A C 1
ATOM 674 O O . ILE A 1 86 ? 10.272 5.209 -21.858 1.00 93.75 86 ILE A O 1
ATOM 678 N N . GLY A 1 87 ? 11.848 5.313 -20.259 1.00 95.00 87 GLY A N 1
ATOM 679 C CA . GLY A 1 87 ? 12.151 3.887 -20.214 1.00 95.00 87 GLY A CA 1
ATOM 680 C C . GLY A 1 87 ? 12.058 3.362 -18.788 1.00 95.00 87 GLY A C 1
ATOM 681 O O . GLY A 1 87 ? 12.378 4.066 -17.834 1.00 95.00 87 GLY A O 1
ATOM 682 N N . PHE A 1 88 ? 11.659 2.106 -18.639 1.00 97.38 88 PHE A N 1
ATOM 683 C CA . PHE A 1 88 ? 11.555 1.426 -17.355 1.00 97.38 88 PHE A CA 1
ATOM 684 C C . PHE A 1 88 ? 12.563 0.293 -17.258 1.00 97.38 88 PHE A C 1
ATOM 686 O O . PHE A 1 88 ? 12.774 -0.440 -18.220 1.00 97.38 88 PHE A O 1
ATOM 693 N N . VAL A 1 89 ? 13.121 0.088 -16.069 1.00 97.25 89 VAL A N 1
ATOM 694 C CA . VAL A 1 89 ? 13.841 -1.133 -15.714 1.00 97.25 89 VAL A CA 1
ATOM 695 C C . VAL A 1 89 ? 13.015 -1.903 -14.697 1.00 97.25 89 VAL A C 1
ATOM 697 O O . VAL A 1 89 ? 12.986 -1.568 -13.513 1.00 97.25 89 VAL A O 1
ATOM 700 N N . MET A 1 90 ? 12.319 -2.924 -15.188 1.00 97.31 90 MET A N 1
ATOM 701 C CA . MET A 1 90 ? 11.335 -3.699 -14.437 1.00 97.31 90 MET A CA 1
ATOM 702 C C . MET A 1 90 ? 11.915 -5.030 -13.969 1.00 97.31 90 MET A C 1
ATOM 704 O O . MET A 1 90 ? 12.670 -5.686 -14.696 1.00 97.31 90 MET A O 1
ATOM 708 N N . ILE A 1 91 ? 11.487 -5.486 -12.794 1.00 95.88 91 ILE A N 1
ATOM 709 C CA . ILE A 1 91 ? 11.693 -6.881 -12.379 1.00 95.88 91 ILE A CA 1
ATOM 710 C C . ILE A 1 91 ? 10.707 -7.812 -13.112 1.00 95.88 91 ILE A C 1
ATOM 712 O O . ILE A 1 91 ? 9.702 -7.344 -13.655 1.00 95.88 91 ILE A O 1
ATOM 716 N N . PRO A 1 92 ? 10.917 -9.144 -13.124 1.00 95.19 92 PRO A N 1
ATOM 717 C CA . PRO A 1 92 ? 10.067 -10.048 -13.895 1.00 95.19 92 PRO A CA 1
ATOM 718 C C . PRO A 1 92 ? 8.596 -10.030 -13.486 1.00 95.19 92 PRO A C 1
ATOM 720 O O . PRO A 1 92 ? 7.733 -10.242 -14.333 1.00 95.19 92 PRO A O 1
ATOM 723 N N . ASP A 1 93 ? 8.299 -9.787 -12.211 1.00 92.88 93 ASP A N 1
ATOM 724 C CA . ASP A 1 93 ? 6.918 -9.750 -11.734 1.00 92.88 93 ASP A CA 1
ATOM 725 C C . ASP A 1 93 ? 6.207 -8.449 -12.132 1.00 92.88 93 ASP A C 1
ATOM 727 O O . ASP A 1 93 ? 5.055 -8.502 -12.554 1.00 92.88 93 ASP A O 1
ATOM 731 N N . GLU A 1 94 ? 6.904 -7.311 -12.132 1.00 95.25 94 GLU A N 1
ATOM 732 C CA . GLU A 1 94 ? 6.385 -6.047 -12.672 1.00 95.25 94 GLU A CA 1
ATOM 733 C C . GLU A 1 94 ? 6.144 -6.136 -14.181 1.00 95.25 94 GLU A C 1
ATOM 735 O O . GLU A 1 94 ? 5.089 -5.724 -14.660 1.00 95.25 94 GLU A O 1
ATOM 740 N N . TYR A 1 95 ? 7.068 -6.742 -14.937 1.00 97.19 95 TYR A N 1
ATOM 741 C CA . TYR A 1 95 ? 6.879 -6.953 -16.374 1.00 97.19 95 TYR A CA 1
ATOM 742 C C . TYR A 1 95 ? 5.639 -7.817 -16.659 1.00 97.19 95 TYR A C 1
ATOM 744 O O . TYR A 1 95 ? 4.810 -7.470 -17.498 1.00 97.19 95 TYR A O 1
ATOM 752 N N . LYS A 1 96 ? 5.443 -8.913 -15.911 1.00 96.12 96 LYS A N 1
ATOM 753 C CA . LYS A 1 96 ? 4.230 -9.741 -16.037 1.00 96.12 96 LYS A CA 1
ATOM 754 C C . LYS A 1 96 ? 2.959 -8.960 -15.711 1.00 96.12 96 LYS A C 1
ATOM 756 O O . LYS A 1 96 ? 1.994 -9.078 -16.461 1.00 96.12 96 LYS A O 1
ATOM 761 N N . LYS A 1 97 ? 2.949 -8.178 -14.623 1.00 94.25 97 LYS A N 1
ATOM 762 C CA . LYS A 1 97 ? 1.808 -7.321 -14.255 1.00 94.25 97 LYS A CA 1
ATOM 763 C C . LYS A 1 97 ? 1.513 -6.292 -15.345 1.00 94.25 97 LYS A C 1
ATOM 765 O O . LYS A 1 97 ? 0.354 -6.104 -15.691 1.00 94.25 97 LYS A O 1
ATOM 770 N N . THR A 1 98 ? 2.553 -5.711 -15.943 1.00 96.62 98 THR A N 1
ATOM 771 C CA . THR A 1 98 ? 2.446 -4.751 -17.052 1.00 96.62 98 THR A CA 1
ATOM 772 C C . THR A 1 98 ? 1.677 -5.358 -18.217 1.00 96.62 98 THR A C 1
ATOM 774 O O . THR A 1 98 ? 0.660 -4.806 -18.628 1.00 96.62 98 THR A O 1
ATOM 777 N N . ILE A 1 99 ? 2.086 -6.540 -18.684 1.00 96.56 99 ILE A N 1
ATOM 778 C CA . ILE A 1 99 ? 1.396 -7.237 -19.777 1.00 96.56 99 ILE A CA 1
ATOM 779 C C . ILE A 1 99 ? -0.023 -7.660 -19.371 1.00 96.56 99 ILE A C 1
ATOM 781 O O . ILE A 1 99 ? -0.969 -7.455 -20.126 1.00 96.56 99 ILE A O 1
ATOM 785 N N . ALA A 1 100 ? -0.187 -8.232 -18.175 1.00 96.31 100 ALA A N 1
ATOM 786 C CA . ALA A 1 100 ? -1.476 -8.735 -17.702 1.00 96.31 100 ALA A CA 1
ATOM 787 C C . ALA A 1 100 ? -2.511 -7.626 -17.454 1.00 96.31 100 ALA A C 1
ATOM 789 O O . ALA A 1 100 ? -3.707 -7.898 -17.515 1.00 96.31 100 ALA A O 1
ATOM 790 N N . SER A 1 101 ? -2.064 -6.397 -17.183 1.00 95.19 101 SER A N 1
ATOM 791 C CA . SER A 1 101 ? -2.947 -5.260 -16.916 1.00 95.19 101 SER A CA 1
ATOM 792 C C . SER A 1 101 ? -3.784 -4.842 -18.126 1.00 95.19 101 SER A C 1
ATOM 794 O O . SER A 1 101 ? -4.848 -4.262 -17.950 1.00 95.19 101 SER A O 1
ATOM 796 N N . GLY A 1 102 ? -3.295 -5.085 -19.350 1.00 96.38 102 GLY A N 1
ATOM 797 C CA . GLY A 1 102 ? -3.922 -4.578 -20.574 1.00 96.38 102 GLY A CA 1
ATOM 798 C C . GLY A 1 102 ? -3.916 -3.047 -20.710 1.00 96.38 102 GLY A C 1
ATOM 799 O O . GLY A 1 102 ? -4.571 -2.528 -21.607 1.00 96.38 102 GLY A O 1
ATOM 800 N N . LYS A 1 103 ? -3.190 -2.322 -19.846 1.00 97.19 103 LYS A N 1
ATOM 801 C CA . LYS A 1 103 ? -3.144 -0.846 -19.811 1.00 97.19 103 LYS A CA 1
ATOM 802 C C . LYS A 1 103 ? -2.120 -0.234 -20.759 1.00 97.19 103 LYS A C 1
ATOM 804 O O . LYS A 1 103 ? -2.114 0.980 -20.954 1.00 97.19 103 LYS A O 1
ATOM 809 N N . PHE A 1 104 ? -1.262 -1.064 -21.346 1.00 97.62 104 PHE A N 1
ATOM 810 C CA . PHE A 1 104 ? -0.163 -0.613 -22.185 1.00 97.62 104 PHE A CA 1
ATOM 811 C C . PHE A 1 104 ? -0.159 -1.296 -23.551 1.00 97.62 104 PHE A C 1
ATOM 813 O O . PHE A 1 104 ? -0.498 -2.473 -23.679 1.00 97.62 104 PHE A O 1
ATOM 820 N N . THR A 1 105 ? 0.275 -0.543 -24.554 1.00 96.44 105 THR A N 1
ATOM 821 C CA . THR A 1 105 ? 0.547 -0.967 -25.929 1.00 96.44 105 THR A CA 1
ATOM 822 C C . THR A 1 105 ? 2.023 -0.731 -26.262 1.00 96.44 105 THR A C 1
ATOM 824 O O . THR A 1 105 ? 2.747 -0.099 -25.490 1.00 96.44 105 THR A O 1
ATOM 827 N N . ASP A 1 106 ? 2.479 -1.269 -27.395 1.00 94.38 106 ASP A N 1
ATOM 828 C CA . ASP A 1 106 ? 3.847 -1.102 -27.913 1.00 94.38 106 ASP A CA 1
ATOM 829 C C . ASP A 1 106 ? 4.933 -1.420 -26.875 1.00 94.38 106 ASP A C 1
ATOM 831 O O . ASP A 1 106 ? 5.933 -0.718 -26.745 1.00 94.38 106 ASP A O 1
ATOM 835 N N . VAL A 1 107 ? 4.711 -2.483 -26.093 1.00 95.81 107 VAL A N 1
ATOM 836 C CA . VAL A 1 107 ? 5.634 -2.901 -25.036 1.00 95.81 107 VAL A CA 1
ATOM 837 C C . VAL A 1 107 ? 6.866 -3.549 -25.666 1.00 95.81 107 VAL A C 1
ATOM 839 O O . VAL A 1 107 ? 6.855 -4.733 -26.017 1.00 95.81 107 VAL A O 1
ATOM 842 N N . HIS A 1 108 ? 7.943 -2.779 -25.789 1.00 95.00 108 HIS A N 1
ATOM 843 C CA . HIS A 1 108 ? 9.199 -3.219 -26.385 1.00 95.00 108 HIS A CA 1
ATOM 844 C C . HIS A 1 108 ? 10.244 -3.515 -25.314 1.00 95.00 108 HIS A C 1
ATOM 846 O O . HIS A 1 108 ? 10.492 -2.699 -24.431 1.00 95.00 108 HIS A O 1
ATOM 852 N N . ILE A 1 109 ? 10.863 -4.698 -25.394 1.00 96.88 109 ILE A N 1
ATOM 853 C CA . ILE A 1 109 ? 12.036 -5.037 -24.584 1.00 96.88 109 ILE A CA 1
ATOM 854 C C . ILE A 1 109 ? 13.275 -4.601 -25.362 1.00 96.88 109 ILE A C 1
ATOM 856 O O . ILE A 1 109 ? 13.651 -5.245 -26.340 1.00 96.88 109 ILE A O 1
ATOM 860 N N . GLU A 1 110 ? 13.928 -3.552 -24.884 1.00 95.19 110 GLU A N 1
ATOM 861 C CA . GLU A 1 110 ? 15.139 -2.993 -25.489 1.00 95.19 110 GLU A CA 1
ATOM 862 C C . GLU A 1 110 ? 16.387 -3.780 -25.070 1.00 95.19 110 GLU A C 1
ATOM 864 O O . GLU A 1 110 ? 17.312 -4.009 -25.849 1.00 95.19 110 GLU A O 1
ATOM 869 N N . GLN A 1 111 ? 16.406 -4.238 -23.816 1.00 95.75 111 GLN A N 1
ATOM 870 C CA . GLN A 1 111 ? 17.519 -4.983 -23.236 1.00 95.75 111 GLN A CA 1
ATOM 871 C C . GLN A 1 111 ? 17.040 -5.858 -22.072 1.00 95.75 111 GLN A C 1
ATOM 873 O O . GLN A 1 111 ? 16.076 -5.548 -21.374 1.00 95.75 111 GLN A O 1
ATOM 878 N N . THR A 1 112 ? 17.754 -6.955 -21.816 1.00 97.69 112 THR A N 1
ATOM 879 C CA . THR A 1 112 ? 17.556 -7.786 -20.621 1.00 97.69 112 THR A CA 1
ATOM 880 C C . THR A 1 112 ? 18.856 -7.949 -19.852 1.00 97.69 112 THR A C 1
ATOM 882 O O . THR A 1 112 ? 19.914 -8.105 -20.462 1.00 97.69 112 THR A O 1
ATOM 885 N N . LEU A 1 113 ? 18.774 -8.011 -18.524 1.00 96.88 113 LEU A N 1
ATOM 886 C CA . LEU A 1 113 ? 19.902 -8.342 -17.655 1.00 96.88 113 LEU A CA 1
ATOM 887 C C . LEU A 1 113 ? 19.598 -9.637 -16.881 1.00 96.88 113 LEU A C 1
ATOM 889 O O . LEU A 1 113 ? 18.679 -9.644 -16.055 1.00 96.88 113 LEU A O 1
ATOM 893 N N . PRO A 1 114 ? 20.315 -10.748 -17.134 1.00 95.69 114 PRO A N 1
ATOM 894 C CA . PRO A 1 114 ? 20.088 -12.004 -16.428 1.00 95.69 114 PRO A CA 1
ATOM 895 C C . PRO A 1 114 ? 20.735 -12.037 -15.036 1.00 95.69 114 PRO A C 1
ATOM 897 O O . PRO A 1 114 ? 21.788 -11.448 -14.793 1.00 95.69 114 PRO A O 1
ATOM 900 N N . TYR A 1 115 ? 20.126 -12.801 -14.133 1.00 92.50 115 TYR A N 1
ATOM 901 C CA . TYR A 1 115 ? 20.738 -13.265 -12.892 1.00 92.50 115 TYR A CA 1
ATOM 902 C C . TYR A 1 115 ? 21.839 -14.307 -13.165 1.00 92.50 115 TYR A C 1
ATOM 904 O O . TYR A 1 115 ? 21.900 -14.873 -14.260 1.00 92.50 115 TYR A O 1
ATOM 912 N N . PRO A 1 116 ? 22.672 -14.656 -12.162 1.00 89.88 116 PRO A N 1
ATOM 913 C CA . PRO A 1 116 ? 23.740 -15.646 -12.335 1.00 89.88 116 PRO A CA 1
ATOM 914 C C . PRO A 1 116 ? 23.261 -17.030 -12.794 1.00 89.88 116 PRO A C 1
ATOM 916 O O . PRO A 1 116 ? 24.005 -17.762 -13.438 1.00 89.88 116 PRO A O 1
ATOM 919 N N . ASN A 1 117 ? 22.006 -17.383 -12.502 1.00 87.81 117 ASN A N 1
ATOM 920 C CA . ASN A 1 117 ? 21.385 -18.630 -12.955 1.00 87.81 117 ASN A CA 1
ATOM 921 C C . ASN A 1 117 ? 20.833 -18.569 -14.398 1.00 87.81 117 ASN A C 1
ATOM 923 O O . ASN A 1 117 ? 20.157 -19.502 -14.826 1.00 87.81 117 ASN A O 1
ATOM 927 N N . GLY A 1 118 ? 21.069 -17.477 -15.130 1.00 89.94 118 GLY A N 1
ATOM 928 C CA . GLY A 1 118 ? 20.639 -17.277 -16.516 1.00 89.94 118 GLY A CA 1
ATOM 929 C C . GLY A 1 118 ? 19.182 -16.840 -16.690 1.00 89.94 118 GLY A C 1
ATOM 930 O O . GLY A 1 118 ? 18.792 -16.474 -17.797 1.00 89.94 118 GLY A O 1
ATOM 931 N N . ARG A 1 119 ? 18.365 -16.835 -15.628 1.00 92.31 119 ARG A N 1
ATOM 932 C CA . ARG A 1 119 ? 17.005 -16.277 -15.692 1.00 92.31 119 ARG A CA 1
ATOM 933 C C . ARG A 1 119 ? 17.086 -14.762 -15.833 1.00 92.31 119 ARG A C 1
ATOM 935 O O . ARG A 1 119 ? 17.935 -14.140 -15.204 1.00 92.31 119 ARG A O 1
ATOM 942 N N . ILE A 1 120 ? 16.176 -14.166 -16.598 1.00 96.06 120 ILE A N 1
ATOM 943 C CA . ILE A 1 120 ? 16.096 -12.705 -16.707 1.00 96.06 120 ILE A CA 1
ATOM 944 C C . ILE A 1 120 ? 15.759 -12.123 -15.332 1.00 96.06 120 ILE A C 1
ATOM 946 O O . ILE A 1 120 ? 14.785 -12.546 -14.705 1.00 96.06 120 ILE A O 1
ATOM 950 N N . GLY A 1 121 ? 16.592 -11.191 -14.871 1.00 94.75 121 GLY A N 1
ATOM 951 C CA . GLY A 1 121 ? 16.391 -10.457 -13.627 1.00 94.75 121 GLY A CA 1
ATOM 952 C C . GLY A 1 121 ? 15.848 -9.053 -13.839 1.00 94.75 121 GLY A C 1
ATOM 953 O O . GLY A 1 121 ? 15.108 -8.572 -12.992 1.00 94.75 121 GLY A O 1
ATOM 954 N N . PHE A 1 122 ? 16.153 -8.426 -14.977 1.00 97.69 122 PHE A N 1
ATOM 955 C CA . PHE A 1 122 ? 15.638 -7.102 -15.311 1.00 97.69 122 PHE A CA 1
ATOM 956 C C . PHE A 1 122 ? 15.307 -6.983 -16.795 1.00 97.69 122 PHE A C 1
ATOM 958 O O . PHE A 1 122 ? 16.050 -7.489 -17.643 1.00 97.69 122 PHE A O 1
ATOM 965 N N . TYR A 1 123 ? 14.217 -6.281 -17.084 1.00 98.06 123 TYR A N 1
ATOM 966 C CA . TYR A 1 123 ? 13.781 -5.905 -18.424 1.00 98.06 123 TYR A CA 1
ATOM 967 C C . TYR A 1 123 ? 13.880 -4.392 -18.569 1.00 98.06 123 TYR A C 1
ATOM 969 O O . TYR A 1 123 ? 13.307 -3.669 -17.761 1.00 98.06 123 TYR A O 1
ATOM 977 N N . PHE A 1 12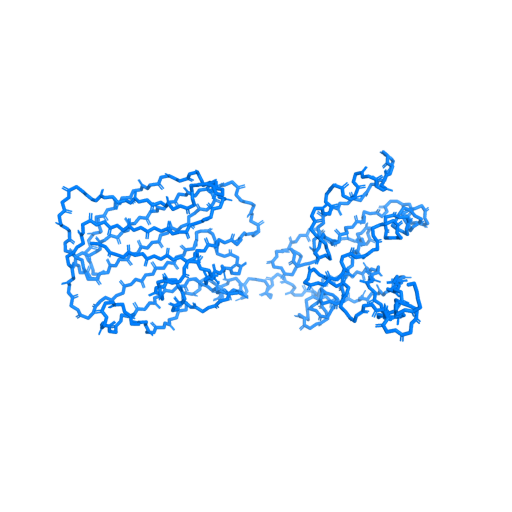4 ? 14.580 -3.929 -19.598 1.00 97.50 124 PHE A N 1
ATOM 978 C CA . PHE A 1 124 ? 14.569 -2.539 -20.035 1.00 97.50 124 PHE A CA 1
ATOM 979 C C . PHE A 1 124 ? 13.458 -2.402 -21.066 1.00 97.50 124 PHE A C 1
ATOM 981 O O . PHE A 1 124 ? 13.486 -3.095 -22.085 1.00 97.50 124 PHE A O 1
ATOM 988 N N . VAL A 1 125 ? 12.459 -1.583 -20.761 1.00 97.00 125 VAL A N 1
ATOM 989 C CA . VAL A 1 125 ? 11.187 -1.558 -21.479 1.00 97.00 125 VAL A CA 1
ATOM 990 C C . VAL A 1 125 ? 10.770 -0.131 -21.787 1.00 97.00 125 VAL A C 1
ATOM 992 O O . VAL A 1 125 ? 10.798 0.726 -20.907 1.00 97.00 125 VAL A O 1
ATOM 995 N N . GLN A 1 126 ? 10.315 0.095 -23.012 1.00 95.62 126 GLN A N 1
ATOM 996 C CA . GLN A 1 126 ? 9.530 1.269 -23.383 1.00 95.62 126 GLN A CA 1
ATOM 997 C C . GLN A 1 126 ? 8.121 0.815 -23.758 1.00 95.62 126 GLN A C 1
ATOM 999 O O . GLN A 1 126 ? 7.932 -0.302 -24.243 1.00 95.62 126 GLN A O 1
ATOM 1004 N N . LEU A 1 127 ? 7.128 1.644 -23.454 1.00 96.62 127 LEU A N 1
ATOM 1005 C CA . LEU A 1 127 ? 5.720 1.323 -23.659 1.00 96.62 127 LEU A CA 1
ATOM 1006 C C . LEU A 1 127 ? 4.885 2.601 -23.756 1.00 96.62 127 LEU A C 1
ATOM 1008 O O . LEU A 1 127 ? 5.318 3.668 -23.318 1.00 96.62 127 LEU A O 1
ATOM 1012 N N . HIS A 1 128 ? 3.676 2.469 -24.289 1.00 96.62 128 HIS A N 1
ATOM 1013 C CA . HIS A 1 128 ? 2.672 3.528 -24.332 1.00 96.62 128 HIS A CA 1
ATOM 1014 C C . HIS A 1 128 ? 1.411 3.081 -23.608 1.00 96.62 128 HIS A C 1
ATOM 1016 O O . HIS A 1 128 ? 1.154 1.886 -23.482 1.00 96.62 128 HIS A O 1
ATOM 1022 N N . TYR A 1 129 ? 0.595 4.027 -23.155 1.00 97.56 129 TYR A N 1
ATOM 1023 C CA . TYR A 1 129 ? -0.754 3.695 -22.716 1.00 97.56 129 TYR A CA 1
ATOM 1024 C C . TYR A 1 129 ? -1.628 3.266 -23.891 1.00 97.56 129 TYR A C 1
ATOM 1026 O O . TYR A 1 129 ? -1.452 3.727 -25.019 1.00 97.56 129 TYR A O 1
ATOM 1034 N N . VAL A 1 130 ? -2.608 2.412 -23.609 1.00 97.44 130 VAL A N 1
ATOM 1035 C CA . VAL A 1 130 ? -3.746 2.226 -24.518 1.00 97.44 130 VAL A CA 1
ATOM 1036 C C . VAL A 1 130 ? -4.551 3.524 -24.641 1.00 97.44 130 VAL A C 1
ATOM 1038 O O . VAL A 1 130 ? -4.578 4.335 -23.716 1.00 97.44 130 VAL A O 1
ATOM 1041 N N . GLU A 1 131 ? -5.240 3.717 -25.770 1.00 96.56 131 GLU A N 1
ATOM 1042 C CA . GLU A 1 131 ? -5.974 4.963 -26.057 1.00 96.56 131 GLU A CA 1
ATOM 1043 C C . GLU A 1 131 ? -7.030 5.311 -24.993 1.00 96.56 131 GLU A C 1
ATOM 1045 O O . GLU A 1 131 ? -7.270 6.484 -24.725 1.00 96.56 131 GLU A O 1
ATOM 1050 N N . ASN A 1 132 ? -7.643 4.305 -24.363 1.00 96.56 132 ASN A N 1
ATOM 1051 C CA . ASN A 1 132 ? -8.707 4.468 -23.371 1.00 96.56 132 ASN A CA 1
ATOM 1052 C C . ASN A 1 132 ? -8.222 4.342 -21.914 1.00 96.56 132 ASN A C 1
ATOM 1054 O O . ASN A 1 132 ? -9.004 3.969 -21.038 1.00 96.56 132 ASN A O 1
ATOM 1058 N N . ILE A 1 133 ? -6.943 4.624 -21.634 1.00 96.69 133 ILE A N 1
ATOM 1059 C CA . ILE A 1 133 ? -6.375 4.475 -20.285 1.00 96.69 133 ILE A CA 1
ATOM 1060 C C . ILE A 1 133 ? -7.153 5.252 -19.216 1.00 96.69 133 ILE A C 1
ATOM 1062 O O . ILE A 1 133 ? -7.416 4.703 -18.150 1.00 96.69 133 ILE A O 1
ATOM 1066 N N . ASP A 1 134 ? -7.577 6.484 -19.502 1.00 95.56 134 ASP A N 1
ATOM 1067 C CA . ASP A 1 134 ? -8.329 7.307 -18.548 1.00 95.56 134 ASP A CA 1
ATOM 1068 C C . ASP A 1 134 ? -9.635 6.633 -18.116 1.00 95.56 134 ASP A C 1
ATOM 1070 O O . ASP A 1 134 ? -9.957 6.590 -16.931 1.00 95.56 134 ASP A O 1
ATOM 1074 N N . GLU A 1 135 ? -10.365 6.044 -19.065 1.00 95.75 135 GLU A N 1
ATOM 1075 C CA . GLU A 1 135 ? -11.614 5.332 -18.786 1.00 95.75 135 GLU A CA 1
ATOM 1076 C C . GLU A 1 135 ? -11.370 4.097 -17.912 1.00 95.75 135 GLU A C 1
ATOM 1078 O O . GLU A 1 135 ? -12.131 3.840 -16.977 1.00 95.75 135 GLU A O 1
ATOM 1083 N N . ILE A 1 136 ? -10.290 3.354 -18.186 1.00 95.31 136 ILE A N 1
ATOM 1084 C CA . ILE A 1 136 ? -9.894 2.183 -17.394 1.00 95.31 136 ILE A CA 1
ATOM 1085 C C . ILE A 1 136 ? -9.561 2.609 -15.962 1.00 95.31 136 ILE A C 1
ATOM 1087 O O . ILE A 1 136 ? -10.073 2.015 -15.014 1.00 95.31 136 ILE A O 1
ATOM 1091 N N . LEU A 1 137 ? -8.729 3.639 -15.789 1.00 92.44 137 LEU A N 1
ATOM 1092 C CA . LEU A 1 137 ? -8.289 4.084 -14.468 1.00 92.44 137 LEU A CA 1
ATOM 1093 C C . LEU A 1 137 ? -9.440 4.656 -13.636 1.00 92.44 137 LEU A C 1
ATOM 1095 O O . LEU A 1 137 ? -9.537 4.322 -12.457 1.00 92.44 137 LEU A O 1
ATOM 1099 N N . ILE A 1 138 ? -10.340 5.440 -14.238 1.00 91.25 138 ILE A N 1
ATOM 1100 C CA . ILE A 1 138 ? -11.533 5.963 -13.554 1.00 91.25 138 ILE A CA 1
ATOM 1101 C C . ILE A 1 138 ? -12.434 4.811 -13.097 1.00 91.25 138 ILE A C 1
ATOM 1103 O O . ILE A 1 138 ? -12.798 4.744 -11.925 1.00 91.25 138 ILE A O 1
ATOM 1107 N N . ALA A 1 139 ? -12.747 3.861 -13.985 1.00 90.94 139 ALA A N 1
ATOM 1108 C CA . ALA A 1 139 ? -13.609 2.729 -13.644 1.00 90.94 139 ALA A CA 1
ATOM 1109 C C . ALA A 1 139 ? -13.004 1.840 -12.542 1.00 90.94 139 ALA A C 1
ATOM 1111 O O . ALA A 1 139 ? -13.709 1.347 -11.653 1.00 90.94 139 ALA A O 1
ATOM 1112 N N . GLU A 1 140 ? -11.687 1.636 -12.573 1.00 90.50 140 GLU A N 1
ATOM 1113 C CA . GLU A 1 140 ? -10.999 0.924 -11.506 1.00 90.50 140 GLU A CA 1
ATOM 1114 C C . GLU A 1 140 ? -10.985 1.717 -10.198 1.00 90.50 140 GLU A C 1
ATOM 1116 O O . GLU A 1 140 ? -11.211 1.124 -9.148 1.00 90.50 140 GLU A O 1
ATOM 1121 N N . GLN A 1 141 ? -10.752 3.030 -10.231 1.00 85.69 141 GLN A N 1
ATOM 1122 C CA . GLN A 1 141 ? -10.772 3.878 -9.040 1.00 85.69 141 GLN A CA 1
ATOM 1123 C C . GLN A 1 141 ? -12.159 3.890 -8.385 1.00 85.69 141 GLN A C 1
ATOM 1125 O O . GLN A 1 141 ? -12.254 3.763 -7.162 1.00 85.69 141 GLN A O 1
ATOM 1130 N N . ASP A 1 142 ? -13.227 3.958 -9.180 1.00 85.81 142 ASP A N 1
ATOM 1131 C CA . ASP A 1 142 ? -14.605 3.847 -8.696 1.00 85.81 142 ASP A CA 1
ATOM 1132 C C . ASP A 1 142 ? -14.825 2.499 -8.003 1.00 85.81 142 ASP A C 1
ATOM 1134 O O . ASP A 1 142 ? -15.363 2.434 -6.898 1.00 85.81 142 ASP A O 1
ATOM 1138 N N . THR A 1 143 ? -14.323 1.417 -8.604 1.00 86.31 143 THR A N 1
ATOM 1139 C CA . THR A 1 143 ? -14.389 0.071 -8.019 1.00 86.31 143 THR A CA 1
ATOM 1140 C C . THR A 1 143 ? -13.582 -0.027 -6.718 1.00 86.31 143 THR A C 1
ATOM 1142 O O . THR A 1 143 ? -14.065 -0.592 -5.738 1.00 86.31 143 THR A O 1
ATOM 1145 N N . ARG A 1 144 ? -12.369 0.544 -6.679 1.00 85.56 144 ARG A N 1
ATOM 1146 C CA . ARG A 1 144 ? -11.475 0.549 -5.504 1.00 85.56 144 ARG A CA 1
ATOM 1147 C C . ARG A 1 144 ? -12.009 1.409 -4.353 1.00 85.56 144 ARG A C 1
ATOM 1149 O O . ARG A 1 144 ? -11.632 1.176 -3.206 1.00 85.56 144 ARG A O 1
ATOM 1156 N N . SER A 1 145 ? -12.881 2.375 -4.648 1.00 83.25 145 SER A N 1
ATOM 1157 C CA . SER A 1 145 ? -13.493 3.275 -3.659 1.00 83.25 145 SER A CA 1
ATOM 1158 C C . SER A 1 145 ? -14.673 2.642 -2.908 1.00 83.25 145 SER A C 1
ATOM 1160 O O . SER A 1 145 ? -15.127 3.187 -1.902 1.00 83.25 145 SER A O 1
ATOM 1162 N N . ILE A 1 146 ? -15.175 1.491 -3.369 1.00 91.06 146 ILE A N 1
ATOM 1163 C CA . ILE A 1 146 ? -16.235 0.738 -2.691 1.00 91.06 146 ILE A CA 1
ATOM 1164 C C . ILE A 1 146 ? -15.616 -0.086 -1.556 1.00 91.06 146 ILE A C 1
ATOM 1166 O O . ILE A 1 146 ? -14.678 -0.854 -1.774 1.00 91.06 146 ILE A O 1
ATOM 1170 N N . LEU A 1 147 ? -16.168 0.033 -0.343 1.00 95.31 147 LEU A N 1
ATOM 1171 C CA . LEU A 1 147 ? -15.754 -0.808 0.780 1.00 95.31 147 LEU A CA 1
ATOM 1172 C C . LEU A 1 147 ? -16.087 -2.276 0.498 1.00 95.31 147 LEU A C 1
ATOM 1174 O O . LEU A 1 147 ? -17.229 -2.629 0.192 1.00 95.31 147 LEU A O 1
ATOM 1178 N N . GLN A 1 148 ? -15.085 -3.134 0.654 1.00 96.69 148 GLN A N 1
ATOM 1179 C CA . GLN A 1 148 ? -15.274 -4.573 0.733 1.00 96.69 148 GLN A CA 1
ATOM 1180 C C . GLN A 1 148 ? -16.006 -4.926 2.025 1.00 96.69 148 GLN A C 1
ATOM 1182 O O . GLN A 1 148 ? -15.997 -4.154 2.979 1.00 96.69 148 GLN A O 1
ATOM 1187 N N . GLN A 1 149 ? -16.656 -6.086 2.045 1.00 97.81 149 GLN A N 1
ATOM 1188 C CA . GLN A 1 149 ? -17.464 -6.538 3.173 1.00 97.81 149 GLN A CA 1
ATOM 1189 C C . GLN A 1 149 ? -17.024 -7.935 3.596 1.00 97.81 149 GLN A C 1
ATOM 1191 O O . GLN A 1 149 ? -16.835 -8.814 2.753 1.00 97.81 149 GLN A O 1
ATOM 1196 N N . ALA A 1 150 ? -16.893 -8.144 4.900 1.00 98.00 150 ALA A N 1
ATOM 1197 C CA . ALA A 1 150 ? -16.621 -9.442 5.500 1.00 98.00 150 ALA A CA 1
ATOM 1198 C C . ALA A 1 150 ? -17.326 -9.562 6.853 1.00 98.00 150 ALA A C 1
ATOM 1200 O O . ALA A 1 150 ? -17.753 -8.573 7.440 1.00 98.00 150 ALA A O 1
ATOM 1201 N N . THR A 1 151 ? -17.412 -10.781 7.375 1.00 98.06 151 THR A N 1
ATOM 1202 C CA . THR A 1 151 ? -17.798 -11.019 8.769 1.00 98.06 151 THR A CA 1
ATOM 1203 C C . THR A 1 151 ? -16.582 -11.543 9.519 1.00 98.06 151 THR A C 1
ATOM 1205 O O . THR A 1 151 ? -16.027 -12.572 9.135 1.00 98.06 151 THR A O 1
ATOM 1208 N N . VAL A 1 152 ? -16.177 -10.848 10.579 1.00 97.19 152 VAL A N 1
ATOM 1209 C CA . VAL A 1 152 ? -15.023 -11.202 11.418 1.00 97.19 152 VAL A CA 1
ATOM 1210 C C . VAL A 1 152 ? -15.512 -11.532 12.823 1.00 97.19 152 VAL A C 1
ATOM 1212 O O . VAL A 1 152 ? -16.491 -10.964 13.298 1.00 97.19 152 VAL A O 1
ATOM 1215 N N . THR A 1 153 ? -14.853 -12.478 13.494 1.00 95.12 153 THR A N 1
ATOM 1216 C CA . THR A 1 153 ? -15.161 -12.783 14.896 1.00 95.12 153 THR A CA 1
ATOM 1217 C C . THR A 1 153 ? -14.349 -11.869 15.807 1.00 95.12 153 THR A C 1
ATOM 1219 O O . THR A 1 153 ? -13.136 -12.018 15.879 1.00 95.12 153 THR A O 1
ATOM 1222 N N . ILE A 1 154 ? -15.008 -10.965 16.529 1.00 93.81 154 ILE A N 1
ATOM 1223 C CA . ILE A 1 154 ? -14.378 -10.067 17.508 1.00 93.81 154 ILE A CA 1
ATOM 1224 C C . ILE A 1 154 ? -15.017 -10.355 18.865 1.00 93.81 154 ILE A C 1
ATOM 1226 O O . ILE A 1 154 ? -16.238 -10.350 18.983 1.00 93.81 154 ILE A O 1
ATOM 1230 N N . ASN A 1 155 ? -14.216 -10.657 19.893 1.00 87.69 155 ASN A N 1
ATOM 1231 C CA . ASN A 1 155 ? -14.711 -11.030 21.230 1.00 87.69 155 ASN A CA 1
ATOM 1232 C C . ASN A 1 155 ? -15.762 -12.165 21.222 1.00 87.69 155 ASN A C 1
ATOM 1234 O O . ASN A 1 155 ? -16.701 -12.159 22.011 1.00 87.69 155 ASN A O 1
ATOM 1238 N N . ALA A 1 156 ? -15.579 -13.156 20.340 1.00 88.62 156 ALA A N 1
ATOM 1239 C CA . ALA A 1 156 ? -16.508 -14.270 20.101 1.00 88.62 156 ALA A CA 1
ATOM 1240 C C . ALA A 1 156 ? -17.878 -13.885 19.499 1.00 88.62 156 ALA A C 1
ATOM 1242 O O . ALA A 1 156 ? -18.765 -14.737 19.423 1.00 88.62 156 ALA A O 1
ATOM 1243 N N . GLU A 1 157 ? -18.036 -12.655 19.006 1.00 92.00 157 GLU A N 1
ATOM 1244 C CA . GLU A 1 157 ? -19.222 -12.205 18.277 1.00 92.00 157 GLU A CA 1
ATOM 1245 C C . GLU A 1 157 ? -18.941 -12.034 16.777 1.00 92.00 157 GLU A C 1
ATOM 1247 O O . GLU A 1 157 ? -17.852 -11.594 16.400 1.00 92.00 157 GLU A O 1
ATOM 1252 N N . PRO A 1 158 ? -19.907 -12.360 15.898 1.00 96.56 158 PRO A N 1
ATOM 1253 C CA . PRO A 1 158 ? -19.791 -12.095 14.470 1.00 96.56 158 PRO A CA 1
ATOM 1254 C C . PRO A 1 158 ? -20.074 -10.614 14.179 1.00 96.56 158 PRO A C 1
ATOM 1256 O O . PRO A 1 158 ? -21.215 -10.165 14.256 1.00 96.56 158 PRO A O 1
ATOM 1259 N N . VAL A 1 159 ? -19.043 -9.866 13.801 1.00 97.94 159 VAL A N 1
ATOM 1260 C CA . VAL A 1 159 ? -19.113 -8.435 13.480 1.00 97.94 159 VAL A CA 1
ATOM 1261 C C . VAL A 1 159 ? -19.024 -8.255 11.967 1.00 97.94 159 VAL A C 1
ATOM 1263 O O . VAL A 1 159 ? -18.162 -8.854 11.319 1.00 97.94 159 VAL A O 1
ATOM 1266 N N . GLN A 1 160 ? -19.916 -7.449 11.386 1.00 98.44 160 GLN A N 1
ATOM 1267 C CA . GLN A 1 160 ? -19.806 -7.071 9.973 1.00 98.44 160 GLN A CA 1
ATOM 1268 C C . GLN A 1 160 ? -18.732 -5.999 9.823 1.00 98.44 160 GLN A C 1
ATOM 1270 O O . GLN A 1 160 ? -18.712 -5.034 10.584 1.00 98.44 160 GLN A O 1
ATOM 1275 N N . VAL A 1 161 ? -17.848 -6.172 8.847 1.00 98.44 161 VAL A N 1
ATOM 1276 C CA . VAL A 1 161 ? -16.708 -5.293 8.613 1.00 98.44 161 VAL A CA 1
ATOM 1277 C C . VAL A 1 161 ? -16.750 -4.776 7.184 1.00 98.44 161 VAL A C 1
ATOM 1279 O O . VAL A 1 161 ? -16.564 -5.548 6.243 1.00 98.44 161 VAL A O 1
ATOM 1282 N N . GLY A 1 162 ? -16.953 -3.469 7.036 1.00 98.31 162 GLY A N 1
ATOM 1283 C CA . GLY A 1 162 ? -16.714 -2.731 5.803 1.00 98.31 162 GLY A CA 1
ATOM 1284 C C . GLY A 1 162 ? -15.280 -2.211 5.779 1.00 98.31 162 GLY A C 1
ATOM 1285 O O . GLY A 1 162 ? -14.861 -1.568 6.734 1.00 98.31 162 GLY A O 1
ATOM 1286 N N . TYR A 1 163 ? -14.495 -2.468 4.737 1.00 98.00 163 TYR A N 1
ATOM 1287 C CA . TYR A 1 163 ? -13.081 -2.079 4.724 1.00 98.00 163 TYR A CA 1
ATOM 1288 C C . TYR A 1 163 ? -12.564 -1.705 3.334 1.00 98.00 163 TYR A C 1
ATOM 1290 O O . TYR A 1 163 ? -13.072 -2.172 2.314 1.00 98.00 163 TYR A O 1
ATOM 1298 N N . SER A 1 164 ? -11.555 -0.834 3.276 1.00 96.12 164 SER A N 1
ATOM 1299 C CA . SER A 1 164 ? -10.898 -0.474 2.014 1.00 96.12 164 SER A CA 1
ATOM 1300 C C . SER A 1 164 ? -10.248 -1.685 1.338 1.00 96.12 164 SER A C 1
ATOM 1302 O O . SER A 1 164 ? -9.807 -2.616 2.006 1.00 96.12 164 SER A O 1
ATOM 1304 N N . MET A 1 165 ? -10.130 -1.660 0.007 1.00 94.38 165 MET A N 1
ATOM 1305 C CA . MET A 1 165 ? -9.507 -2.748 -0.751 1.00 94.38 165 MET A CA 1
ATOM 1306 C C . MET A 1 165 ? -8.065 -3.033 -0.299 1.00 94.38 165 MET A C 1
ATOM 1308 O O . MET A 1 165 ? -7.232 -2.126 -0.208 1.00 94.38 165 MET A O 1
ATOM 1312 N N . LEU A 1 166 ? -7.782 -4.316 -0.068 1.00 94.31 166 LEU A N 1
ATOM 1313 C CA . LEU A 1 166 ? -6.490 -4.821 0.393 1.00 94.31 166 LEU A CA 1
ATOM 1314 C C . LEU A 1 166 ? -5.681 -5.401 -0.768 1.00 94.31 166 LEU A C 1
ATOM 1316 O O . LEU A 1 166 ? -6.248 -6.025 -1.667 1.00 94.31 166 LEU A O 1
ATOM 1320 N N . ASP A 1 167 ? -4.361 -5.228 -0.729 1.00 90.88 167 ASP A N 1
ATOM 1321 C CA . ASP A 1 167 ? -3.423 -5.904 -1.637 1.00 90.88 167 ASP A CA 1
ATOM 1322 C C . ASP A 1 167 ? -2.575 -6.974 -0.934 1.00 90.88 167 ASP A C 1
ATOM 1324 O O . ASP A 1 167 ? -1.975 -7.828 -1.591 1.00 90.88 167 ASP A O 1
ATOM 1328 N N . MET A 1 168 ? -2.552 -6.950 0.401 1.00 92.75 168 MET A N 1
ATOM 1329 C CA . MET A 1 168 ? -1.863 -7.916 1.242 1.00 92.75 168 MET A CA 1
ATOM 1330 C C . MET A 1 168 ? -2.653 -8.164 2.528 1.00 92.75 168 MET A C 1
ATOM 1332 O O . MET A 1 168 ? -3.152 -7.230 3.157 1.00 92.75 168 MET A O 1
ATOM 1336 N N . GLY A 1 169 ? -2.706 -9.435 2.924 1.00 95.19 169 GLY A N 1
ATOM 1337 C CA . GLY A 1 169 ? -3.428 -9.889 4.108 1.00 95.19 169 GLY A CA 1
ATOM 1338 C C . GLY A 1 169 ? -4.934 -10.035 3.883 1.00 95.19 169 GLY A C 1
ATOM 1339 O O . GLY A 1 169 ? -5.454 -9.793 2.791 1.00 95.19 169 GLY A O 1
ATOM 1340 N N . THR A 1 170 ? -5.632 -10.466 4.926 1.00 97.00 170 THR A N 1
ATOM 1341 C CA . THR A 1 170 ? -7.095 -10.588 4.980 1.00 97.00 170 THR A CA 1
ATOM 1342 C C . THR A 1 170 ? -7.618 -9.829 6.191 1.00 97.00 170 THR A C 1
ATOM 1344 O O . THR A 1 170 ? -6.941 -9.745 7.205 1.00 97.00 170 THR A O 1
ATOM 1347 N N . ILE A 1 171 ? -8.810 -9.234 6.105 1.00 97.75 171 ILE A N 1
ATOM 1348 C CA . ILE A 1 171 ? -9.282 -8.295 7.139 1.00 97.75 171 ILE A CA 1
ATOM 1349 C C . ILE A 1 171 ? -9.431 -8.916 8.538 1.00 97.75 171 ILE A C 1
ATOM 1351 O O . ILE A 1 171 ? -9.349 -8.201 9.526 1.00 97.75 171 ILE A O 1
ATOM 1355 N N . ASP A 1 172 ? -9.620 -10.229 8.657 1.00 97.06 172 ASP A N 1
ATOM 1356 C CA . ASP A 1 172 ? -9.658 -10.924 9.947 1.00 97.06 172 ASP A CA 1
ATOM 1357 C C . ASP A 1 172 ? -8.327 -10.845 10.710 1.00 97.06 172 ASP A C 1
ATOM 1359 O O . ASP A 1 172 ? -8.328 -10.856 11.938 1.00 97.06 172 ASP A O 1
ATOM 1363 N N . GLN A 1 173 ? -7.213 -10.685 9.995 1.00 97.88 173 GLN A N 1
ATOM 1364 C CA . GLN A 1 173 ? -5.870 -10.649 10.565 1.00 97.88 173 GLN A CA 1
ATOM 1365 C C . GLN A 1 173 ? -5.592 -9.436 11.448 1.00 97.88 173 GLN A C 1
ATOM 1367 O O . GLN A 1 173 ? -4.717 -9.514 12.292 1.00 97.88 173 GLN A O 1
ATOM 1372 N N . ILE A 1 174 ? -6.308 -8.319 11.284 1.00 97.62 174 ILE A N 1
ATOM 1373 C CA . ILE A 1 174 ? -6.115 -7.166 12.181 1.00 97.62 174 ILE A CA 1
ATOM 1374 C C . ILE A 1 174 ? -6.865 -7.326 13.507 1.00 97.62 174 ILE A C 1
ATOM 1376 O O . ILE A 1 174 ? -6.833 -6.413 14.322 1.00 97.62 174 ILE A O 1
ATOM 1380 N N . PHE A 1 175 ? -7.588 -8.429 13.703 1.00 97.50 175 PHE A N 1
ATOM 1381 C CA . PHE A 1 175 ? -8.350 -8.722 14.918 1.00 97.50 175 PHE A CA 1
ATOM 1382 C C . PHE A 1 175 ? -8.004 -10.109 15.492 1.00 97.50 175 PHE A C 1
ATOM 1384 O O . PHE A 1 175 ? -8.749 -10.629 16.328 1.00 97.50 175 PHE A O 1
ATOM 1391 N N . ASP A 1 176 ? -6.926 -10.747 15.018 1.00 95.38 176 ASP A N 1
ATOM 1392 C CA . ASP A 1 176 ? -6.564 -12.123 15.379 1.00 95.38 176 ASP A CA 1
ATOM 1393 C C . ASP A 1 176 ? -5.695 -12.210 16.652 1.00 95.38 176 ASP A C 1
ATOM 1395 O O . ASP A 1 176 ? -5.499 -13.301 17.202 1.00 95.38 176 ASP A O 1
ATOM 1399 N N . GLY A 1 177 ? -5.232 -11.068 17.173 1.00 94.94 177 GLY A N 1
ATOM 1400 C CA . GLY A 1 177 ? -4.363 -10.975 18.339 1.00 94.94 177 GLY A CA 1
ATOM 1401 C C . GLY A 1 177 ? -2.885 -11.251 18.039 1.00 94.94 177 GLY A C 1
ATOM 1402 O O . GLY A 1 177 ? -2.077 -11.266 18.977 1.00 94.94 177 GLY A O 1
ATOM 1403 N N . ASP A 1 178 ? -2.507 -11.471 16.776 1.00 95.25 178 ASP A N 1
ATOM 1404 C CA . ASP A 1 178 ? -1.140 -11.700 16.320 1.00 95.25 178 ASP A CA 1
ATOM 1405 C C . ASP A 1 178 ? -0.548 -10.446 15.668 1.00 95.25 178 ASP A C 1
ATOM 1407 O O . ASP A 1 178 ? -0.697 -10.160 14.485 1.00 95.25 178 ASP A O 1
ATOM 1411 N N . LYS A 1 179 ? 0.307 -9.758 16.430 1.00 94.00 179 LYS A N 1
ATOM 1412 C CA . LYS A 1 179 ? 1.034 -8.557 15.985 1.00 94.00 179 LYS A CA 1
ATOM 1413 C C . LYS A 1 179 ? 2.063 -8.815 14.866 1.00 94.00 179 LYS A C 1
ATOM 1415 O O . LYS A 1 179 ? 2.805 -7.899 14.509 1.00 94.00 179 LYS A O 1
ATOM 1420 N N . GLN A 1 180 ? 2.185 -10.044 14.361 1.00 93.44 180 GLN A N 1
ATOM 1421 C CA . GLN A 1 180 ? 2.983 -10.384 13.176 1.00 93.44 180 GLN A CA 1
ATOM 1422 C C . GLN A 1 180 ? 2.150 -10.469 11.897 1.00 93.44 180 GLN A C 1
ATOM 1424 O O . GLN A 1 180 ? 2.717 -10.326 10.808 1.00 93.44 180 GLN A O 1
ATOM 1429 N N . SER A 1 181 ? 0.841 -10.681 12.016 1.00 95.12 181 SER A N 1
ATOM 1430 C CA . SER A 1 181 ? -0.085 -10.559 10.902 1.00 95.12 181 SER A CA 1
ATOM 1431 C C . SER A 1 181 ? -0.144 -9.097 10.449 1.00 95.12 181 SER A C 1
ATOM 1433 O O . SER A 1 181 ? -0.024 -8.178 11.255 1.00 95.12 181 SER A O 1
ATOM 1435 N N . VAL A 1 182 ? -0.254 -8.858 9.140 1.00 95.81 182 VAL A N 1
ATOM 1436 C CA . VAL A 1 182 ? -0.335 -7.498 8.597 1.00 95.81 182 VAL A CA 1
ATOM 1437 C C . VAL A 1 182 ? -1.290 -7.442 7.427 1.00 95.81 182 VAL A C 1
ATOM 1439 O O . VAL A 1 182 ? -1.216 -8.243 6.493 1.00 95.81 182 VAL A O 1
ATOM 1442 N N . VAL A 1 183 ? -2.139 -6.427 7.470 1.00 96.94 183 VAL A N 1
ATOM 1443 C CA . VAL A 1 183 ? -2.984 -6.025 6.362 1.00 96.94 183 VAL A CA 1
ATOM 1444 C C . VAL A 1 183 ? -2.453 -4.732 5.772 1.00 96.94 183 VAL A C 1
ATOM 1446 O O . VAL A 1 183 ? -2.025 -3.822 6.489 1.00 96.94 183 VAL A O 1
ATOM 1449 N N . ARG A 1 184 ? -2.495 -4.651 4.444 1.00 94.62 184 ARG A N 1
ATOM 1450 C CA . ARG A 1 184 ? -2.096 -3.473 3.687 1.00 94.62 184 ARG A CA 1
ATOM 1451 C C . ARG A 1 184 ? -3.159 -3.112 2.663 1.00 94.62 184 ARG A C 1
ATOM 1453 O O . ARG A 1 184 ? -3.662 -3.978 1.943 1.00 94.62 184 ARG A O 1
ATOM 1460 N N . THR A 1 185 ? -3.494 -1.827 2.597 1.00 92.81 185 THR A N 1
ATOM 1461 C CA . THR A 1 185 ? -4.371 -1.320 1.541 1.00 92.81 185 THR A CA 1
ATOM 1462 C C . THR A 1 185 ? -3.667 -1.325 0.193 1.00 92.81 185 THR A C 1
ATOM 1464 O O . THR A 1 185 ? -2.453 -1.145 0.118 1.00 92.81 185 THR A O 1
ATOM 1467 N N . LEU A 1 186 ? -4.444 -1.492 -0.877 1.00 87.62 186 LEU A N 1
ATOM 1468 C CA . LEU A 1 186 ? -3.938 -1.345 -2.238 1.00 87.62 186 LEU A CA 1
ATOM 1469 C C . LEU A 1 186 ? -3.481 0.100 -2.491 1.00 87.62 186 LEU A C 1
ATOM 1471 O O . LEU A 1 186 ? -2.297 0.330 -2.678 1.00 87.62 186 LEU A O 1
ATOM 1475 N N . GLU A 1 187 ? -4.406 1.063 -2.443 1.00 82.62 187 GLU A N 1
ATOM 1476 C CA . GLU A 1 187 ? -4.125 2.505 -2.621 1.00 82.62 187 GLU A CA 1
ATOM 1477 C C . GLU A 1 187 ? -5.024 3.391 -1.745 1.00 82.62 187 GLU A C 1
ATOM 1479 O O . GLU A 1 187 ? -5.241 4.571 -2.024 1.00 82.62 187 GLU A O 1
ATOM 1484 N N . ALA A 1 188 ? -5.627 2.809 -0.708 1.00 83.06 188 ALA A N 1
ATOM 1485 C CA . ALA A 1 188 ? -6.567 3.527 0.137 1.00 83.06 188 ALA A CA 1
ATOM 1486 C C . ALA A 1 188 ? -5.834 4.210 1.293 1.00 83.06 188 ALA A C 1
ATOM 1488 O O . ALA A 1 188 ? -5.360 3.550 2.223 1.00 83.06 188 ALA A O 1
ATOM 1489 N N . ASN A 1 189 ? -5.780 5.538 1.217 1.00 89.38 189 ASN A N 1
ATOM 1490 C CA . ASN A 1 189 ? -5.325 6.433 2.269 1.00 89.38 189 ASN A CA 1
ATOM 1491 C C . ASN A 1 189 ? -6.319 7.617 2.359 1.00 89.38 189 ASN A C 1
ATOM 1493 O O . ASN A 1 189 ? -6.303 8.483 1.482 1.00 89.38 189 ASN A O 1
ATOM 1497 N N . PRO A 1 190 ? -7.219 7.653 3.360 1.00 93.69 190 PRO A N 1
ATOM 1498 C CA . PRO A 1 190 ? -7.208 6.827 4.565 1.00 93.69 190 PRO A CA 1
ATOM 1499 C C . PRO A 1 190 ? -7.618 5.367 4.322 1.00 93.69 190 PRO A C 1
ATOM 1501 O O . PRO A 1 190 ? -8.452 5.073 3.465 1.00 93.69 190 PRO A O 1
ATOM 1504 N N . PHE A 1 191 ? -7.069 4.459 5.130 1.00 95.88 191 PHE A N 1
ATOM 1505 C CA . PHE A 1 191 ? -7.616 3.112 5.279 1.00 95.88 191 PHE A CA 1
ATOM 1506 C C . PHE A 1 191 ? -8.858 3.191 6.160 1.00 95.88 191 PHE A C 1
ATOM 1508 O O . PHE A 1 191 ? -8.780 3.563 7.333 1.00 95.88 191 PHE A O 1
ATOM 1515 N N . ILE A 1 192 ? -10.007 2.881 5.565 1.00 97.38 192 ILE A N 1
ATOM 1516 C CA . ILE A 1 192 ? -11.302 2.861 6.232 1.00 97.38 192 ILE A CA 1
ATOM 1517 C C . ILE A 1 192 ? -11.584 1.439 6.703 1.00 97.38 192 ILE A C 1
ATOM 1519 O O . ILE A 1 192 ? -11.499 0.497 5.913 1.00 97.38 192 ILE A O 1
ATOM 1523 N N . ILE A 1 193 ? -11.950 1.308 7.975 1.00 98.44 193 ILE A N 1
ATOM 1524 C CA . ILE A 1 193 ? -12.460 0.076 8.582 1.00 98.44 193 ILE A CA 1
ATOM 1525 C C . ILE A 1 193 ? -13.705 0.450 9.382 1.00 98.44 193 ILE A C 1
ATOM 1527 O O . ILE A 1 193 ? -13.643 1.299 10.264 1.00 98.44 193 ILE A O 1
ATOM 1531 N N . GLU A 1 194 ? -14.832 -0.175 9.086 1.00 98.44 194 GLU A N 1
ATOM 1532 C CA . GLU A 1 194 ? -16.128 0.087 9.695 1.00 98.44 194 GLU A CA 1
ATOM 1533 C C . GLU A 1 194 ? -16.685 -1.208 10.271 1.00 98.44 194 GLU A C 1
ATOM 1535 O O . GLU A 1 194 ? -16.948 -2.161 9.547 1.00 98.44 194 GLU A O 1
ATOM 1540 N N . LEU A 1 195 ? -16.841 -1.240 11.587 1.00 98.31 195 LEU A N 1
ATOM 1541 C CA . LEU A 1 195 ? -17.349 -2.371 12.347 1.00 98.31 195 LEU A CA 1
ATOM 1542 C C . LEU A 1 195 ? -18.810 -2.115 12.681 1.00 98.31 195 LEU A C 1
ATOM 1544 O O . LEU A 1 195 ? -19.103 -1.128 13.346 1.00 98.31 195 LEU A O 1
ATOM 1548 N N . THR A 1 196 ? -19.706 -3.001 12.259 1.00 98.00 196 THR A N 1
ATOM 1549 C CA . THR A 1 196 ? -21.119 -2.995 12.658 1.00 98.00 196 THR A CA 1
ATOM 1550 C C . THR A 1 196 ? -21.390 -4.198 13.551 1.00 98.00 196 THR A C 1
ATOM 1552 O O . THR A 1 196 ? -21.318 -5.351 13.107 1.00 98.00 196 THR A O 1
ATOM 1555 N N . PHE A 1 197 ? -21.687 -3.922 14.819 1.00 96.88 197 PHE A N 1
ATOM 1556 C CA . PHE A 1 197 ? -21.955 -4.931 15.837 1.00 96.88 197 PHE A CA 1
ATOM 1557 C C . PHE A 1 197 ? -23.429 -5.368 15.804 1.00 96.88 197 PHE A C 1
ATOM 1559 O O . PHE A 1 197 ? -24.297 -4.540 15.532 1.00 96.88 197 PHE A O 1
ATOM 1566 N N . PRO A 1 198 ? -23.747 -6.646 16.095 1.00 94.75 198 PRO A N 1
ATOM 1567 C CA . PRO A 1 198 ? -25.136 -7.116 16.148 1.00 94.75 198 PRO A CA 1
ATOM 1568 C C . PRO A 1 198 ? -25.984 -6.424 17.224 1.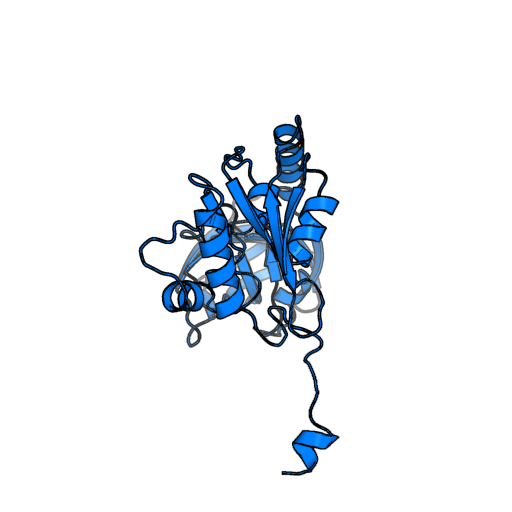00 94.75 198 PRO A C 1
ATOM 1570 O O . PRO A 1 198 ? -27.188 -6.252 17.049 1.00 94.75 198 PRO A O 1
ATOM 1573 N N . GLU A 1 199 ? -25.351 -6.043 18.334 1.00 92.94 199 GLU A N 1
ATOM 1574 C CA . GLU A 1 199 ? -25.935 -5.263 19.424 1.00 92.94 199 GLU A CA 1
ATOM 1575 C C . GLU A 1 199 ? -24.957 -4.152 19.823 1.00 92.94 199 GLU A C 1
ATOM 1577 O O . GLU A 1 199 ? -23.742 -4.302 19.676 1.00 92.94 199 GLU A O 1
ATOM 1582 N N . SER A 1 200 ? -25.468 -3.027 20.334 1.00 94.62 200 SER A N 1
ATOM 1583 C CA . SER A 1 200 ? -24.608 -1.922 20.763 1.00 94.62 200 SER A CA 1
ATOM 1584 C C . SER A 1 200 ? -23.659 -2.366 21.879 1.00 94.62 200 SER A C 1
ATOM 1586 O O . SER A 1 200 ? -24.094 -2.838 22.931 1.00 94.62 200 SER A O 1
ATOM 1588 N N . GLN A 1 201 ? -22.363 -2.139 21.682 1.00 95.50 201 GLN A N 1
ATOM 1589 C CA . GLN A 1 201 ? -21.323 -2.461 22.651 1.00 95.50 201 GLN A CA 1
ATOM 1590 C C . GLN A 1 201 ? -20.801 -1.203 23.344 1.00 95.50 201 GLN A C 1
ATOM 1592 O O . GLN A 1 201 ? -20.905 -0.089 22.832 1.00 95.50 201 GLN A O 1
ATOM 1597 N N . ALA A 1 202 ? -20.261 -1.376 24.547 1.00 96.56 202 ALA A N 1
ATOM 1598 C CA . ALA A 1 202 ? -19.676 -0.301 25.333 1.00 96.56 202 ALA A CA 1
ATOM 1599 C C . ALA A 1 202 ? -18.150 -0.310 25.182 1.00 96.56 202 ALA A C 1
ATOM 1601 O O . ALA A 1 202 ? -17.513 -1.307 25.506 1.00 96.56 202 ALA A O 1
ATOM 1602 N N . PHE A 1 203 ? -17.580 0.814 24.750 1.00 96.94 203 PHE A N 1
ATOM 1603 C CA . PHE A 1 203 ? -16.151 0.972 24.496 1.00 96.94 203 PHE A CA 1
ATOM 1604 C C . PHE A 1 203 ? -15.531 2.004 25.433 1.00 96.94 203 PHE A C 1
ATOM 1606 O O . PHE A 1 203 ? -16.088 3.079 25.649 1.00 96.94 203 PHE A O 1
ATOM 1613 N N . SER A 1 204 ? -14.364 1.702 25.984 1.00 97.38 204 SER A N 1
ATOM 1614 C CA . SER A 1 204 ? -13.537 2.622 26.767 1.00 97.38 204 SER A CA 1
ATOM 1615 C C . SER A 1 204 ? -12.328 3.150 25.985 1.00 97.38 204 SER A C 1
ATOM 1617 O O . SER A 1 204 ? -11.723 4.157 26.372 1.00 97.38 204 SER A O 1
ATOM 1619 N N . GLY A 1 205 ? -11.987 2.505 24.869 1.00 97.88 205 GLY A N 1
ATOM 1620 C CA . GLY A 1 205 ? -10.888 2.903 24.000 1.00 97.88 205 GLY A CA 1
ATOM 1621 C C . GLY A 1 205 ? -10.494 1.804 23.019 1.00 97.88 205 GLY A C 1
ATOM 1622 O O . GLY A 1 205 ? -11.241 0.858 22.784 1.00 97.88 205 GLY A O 1
ATOM 1623 N N . TYR A 1 206 ? -9.292 1.917 22.462 1.00 98.06 206 TYR A N 1
ATOM 1624 C CA . TYR A 1 206 ? -8.695 0.881 21.624 1.00 98.06 206 TYR A CA 1
ATOM 1625 C C . TYR A 1 206 ? -7.164 0.968 21.621 1.00 98.06 206 TYR A C 1
ATOM 1627 O O . TYR A 1 206 ? -6.565 1.971 22.019 1.00 98.06 206 TYR A O 1
ATOM 1635 N N . THR A 1 207 ? -6.526 -0.098 21.158 1.00 98.12 207 THR A N 1
ATOM 1636 C CA . THR A 1 207 ? -5.112 -0.141 20.773 1.00 98.12 207 THR A CA 1
ATOM 1637 C C . THR A 1 207 ? -4.998 -0.468 19.297 1.00 98.12 207 THR A C 1
ATOM 1639 O O . THR A 1 207 ? -5.806 -1.235 18.780 1.00 98.12 207 THR A O 1
ATOM 1642 N N . MET A 1 208 ? -3.995 0.084 18.624 1.00 98.00 208 MET A N 1
ATOM 1643 C CA . MET A 1 208 ? -3.733 -0.177 17.214 1.00 98.00 208 MET A CA 1
ATOM 1644 C C . MET A 1 208 ? -2.232 -0.327 16.981 1.00 98.00 208 MET A C 1
ATOM 1646 O O . MET A 1 208 ? -1.457 0.566 17.321 1.00 98.00 208 MET A O 1
ATOM 1650 N N . PHE A 1 209 ? -1.812 -1.446 16.399 1.00 97.62 209 PHE A N 1
ATOM 1651 C CA . PHE A 1 209 ? -0.418 -1.687 16.048 1.00 97.62 209 PHE A CA 1
ATOM 1652 C C . PHE A 1 209 ? -0.167 -1.227 14.608 1.00 97.62 209 PHE A C 1
ATOM 1654 O O . PHE A 1 209 ? -0.679 -1.809 13.651 1.00 97.62 209 PHE A O 1
ATOM 1661 N N . LEU A 1 210 ? 0.605 -0.149 14.470 1.00 94.94 210 LEU A N 1
ATOM 1662 C CA . LEU A 1 210 ? 0.789 0.624 13.234 1.00 94.94 210 LEU A CA 1
ATOM 1663 C C . LEU A 1 210 ? 2.237 0.608 12.722 1.00 94.94 210 LEU A C 1
ATOM 1665 O O . LEU A 1 210 ? 2.531 1.136 11.650 1.00 94.94 210 LEU A O 1
ATOM 1669 N N . GLY A 1 211 ? 3.160 0.018 13.483 1.00 92.00 211 GLY A N 1
ATOM 1670 C CA . GLY A 1 211 ? 4.564 -0.067 13.100 1.00 92.00 211 GLY A CA 1
ATOM 1671 C C . GLY A 1 211 ? 5.279 1.287 13.163 1.00 92.00 211 GLY A C 1
ATOM 1672 O O . GLY A 1 211 ? 5.075 2.077 14.081 1.00 92.00 211 GLY A O 1
ATOM 1673 N N . SER A 1 212 ? 6.186 1.533 12.214 1.00 90.12 212 SER A N 1
ATOM 1674 C CA . SER A 1 212 ? 7.002 2.757 12.156 1.00 90.12 212 SER A CA 1
ATOM 1675 C C . SER A 1 212 ? 6.483 3.698 11.072 1.00 90.12 212 SER A C 1
ATOM 1677 O O . SER A 1 212 ? 6.953 3.647 9.937 1.00 90.12 212 SER A O 1
ATOM 1679 N N . ALA A 1 213 ? 5.497 4.523 11.417 1.00 88.75 213 ALA A N 1
ATOM 1680 C CA . ALA A 1 213 ? 4.871 5.476 10.506 1.00 88.75 213 ALA A CA 1
ATOM 1681 C C . ALA A 1 213 ? 4.308 6.688 11.264 1.00 88.75 213 ALA A C 1
ATOM 1683 O O . ALA A 1 213 ? 3.987 6.588 12.450 1.00 88.75 213 ALA A O 1
ATOM 1684 N N . ASP A 1 214 ? 4.147 7.806 10.557 1.00 93.50 214 ASP A N 1
ATOM 1685 C CA . ASP A 1 214 ? 3.349 8.942 11.017 1.00 93.50 214 ASP A CA 1
ATOM 1686 C C . ASP A 1 214 ? 1.909 8.765 10.530 1.00 93.50 214 ASP A C 1
ATOM 1688 O O . ASP A 1 214 ? 1.663 8.713 9.323 1.00 93.50 214 ASP A O 1
ATOM 1692 N N . ILE A 1 215 ? 0.966 8.648 11.465 1.00 96.12 215 ILE A N 1
ATOM 1693 C CA . ILE A 1 215 ? -0.435 8.303 11.209 1.00 96.12 215 ILE A CA 1
ATOM 1694 C C . ILE A 1 215 ? -1.359 9.238 11.992 1.00 96.12 215 ILE A C 1
ATOM 1696 O O . ILE A 1 215 ? -1.093 9.594 13.139 1.00 96.12 215 ILE A O 1
ATOM 1700 N N . GLN A 1 216 ? -2.485 9.600 11.389 1.00 97.69 216 GLN A N 1
ATOM 1701 C CA . GLN A 1 216 ? -3.636 10.174 12.072 1.00 97.69 216 GLN A CA 1
ATOM 1702 C C . GLN A 1 216 ? -4.787 9.169 12.023 1.00 97.69 216 GLN A C 1
ATOM 1704 O O . GLN A 1 216 ? -5.172 8.727 10.946 1.00 97.69 216 GLN A O 1
ATOM 1709 N N . VAL A 1 217 ? -5.344 8.823 13.180 1.00 98.31 217 VAL A N 1
ATOM 1710 C CA . VAL A 1 217 ? -6.525 7.963 13.282 1.00 98.31 217 VAL A CA 1
ATOM 1711 C C . VAL A 1 217 ? -7.712 8.812 13.712 1.00 98.31 217 VAL A C 1
ATOM 1713 O O . VAL A 1 217 ? -7.735 9.324 14.834 1.00 98.31 217 VAL A O 1
ATOM 1716 N N . THR A 1 218 ? -8.704 8.941 12.837 1.00 98.62 218 THR A N 1
ATOM 1717 C CA . THR A 1 218 ? -10.030 9.447 13.200 1.00 98.62 218 THR A CA 1
ATOM 1718 C C . THR A 1 218 ? -10.915 8.254 13.533 1.00 98.62 218 THR A C 1
ATOM 1720 O O . THR A 1 218 ? -11.069 7.346 12.723 1.00 98.62 218 THR A O 1
ATOM 1723 N N . THR A 1 219 ? -11.493 8.243 14.731 1.00 98.50 219 THR A N 1
ATOM 1724 C CA . THR A 1 219 ? -12.460 7.226 15.159 1.00 98.50 219 THR A CA 1
ATOM 1725 C C . THR A 1 219 ? -13.829 7.864 15.286 1.00 98.50 219 THR A C 1
ATOM 1727 O O . THR A 1 219 ? -13.971 8.880 15.968 1.00 98.50 219 THR A O 1
ATOM 1730 N N . LEU A 1 220 ? -14.826 7.268 14.641 1.00 98.44 220 LEU A N 1
ATOM 1731 C CA . LEU A 1 220 ? -16.220 7.677 14.694 1.00 98.44 220 LEU A CA 1
ATOM 1732 C C . LEU A 1 220 ? -17.022 6.558 15.362 1.00 98.44 220 LEU A C 1
ATOM 1734 O O . LEU A 1 220 ? -17.086 5.444 14.845 1.00 98.44 220 LEU A O 1
ATOM 1738 N N . LEU A 1 221 ? -17.618 6.853 16.515 1.00 98.06 221 LEU A N 1
ATOM 1739 C CA . LEU A 1 221 ? -18.459 5.927 17.270 1.00 98.06 221 LEU A CA 1
ATOM 1740 C C . LEU A 1 221 ? -19.919 6.340 17.123 1.00 98.06 221 LEU A C 1
ATOM 1742 O O . LEU A 1 221 ? -20.319 7.384 17.636 1.00 98.06 221 LEU A O 1
ATOM 1746 N N . TYR A 1 222 ? -20.713 5.528 16.439 1.00 97.88 222 TYR A N 1
ATOM 1747 C CA . TYR A 1 222 ? -22.129 5.778 16.208 1.00 97.88 222 TYR A CA 1
ATOM 1748 C C . TYR A 1 222 ? -22.968 4.975 17.212 1.00 97.88 222 TYR A C 1
ATOM 1750 O O . TYR A 1 222 ? -22.962 3.742 17.150 1.00 97.88 222 TYR A O 1
ATOM 1758 N N . PRO A 1 223 ? -23.724 5.629 18.119 1.00 94.56 223 PRO A N 1
ATOM 1759 C CA . PRO A 1 223 ? -24.678 4.950 19.002 1.00 94.56 223 PRO A CA 1
ATOM 1760 C C . PRO A 1 223 ? -25.651 4.019 18.267 1.00 94.56 223 PRO A C 1
ATOM 1762 O O . PRO A 1 223 ? -25.961 2.944 18.765 1.00 94.56 223 PRO A O 1
ATOM 1765 N N . THR A 1 224 ? -26.097 4.444 17.082 1.00 90.94 224 THR A N 1
ATOM 1766 C CA . THR A 1 224 ? -26.906 3.689 16.105 1.00 90.94 224 THR A CA 1
ATOM 1767 C C . THR A 1 224 ? -26.490 4.096 14.688 1.00 90.94 224 THR A C 1
ATOM 1769 O O . THR A 1 224 ? -25.973 5.207 14.527 1.00 90.94 224 THR A O 1
ATOM 1772 N N . GLN A 1 225 ? -26.743 3.271 13.665 1.00 85.12 225 GLN A N 1
ATOM 1773 C CA . GLN A 1 225 ? -26.323 3.545 12.273 1.00 85.12 225 GLN A CA 1
ATOM 1774 C C . GLN A 1 225 ? -26.677 4.953 11.748 1.00 85.12 225 GLN A C 1
ATOM 1776 O O . GLN A 1 225 ? -25.862 5.571 11.070 1.00 85.12 225 GLN A O 1
ATOM 1781 N N . ASP A 1 226 ? -27.847 5.495 12.103 1.00 87.94 226 ASP A N 1
ATOM 1782 C CA . ASP A 1 226 ? -28.335 6.789 11.589 1.00 87.94 226 ASP A CA 1
ATOM 1783 C C . ASP A 1 226 ? -27.998 7.998 12.486 1.00 87.94 226 ASP A C 1
ATOM 1785 O O . ASP A 1 226 ? -28.398 9.135 12.213 1.00 87.94 226 ASP A O 1
ATOM 1789 N N . SER A 1 227 ? -27.310 7.773 13.607 1.00 91.19 227 SER A N 1
ATOM 1790 C CA . SER A 1 227 ? -27.010 8.833 14.578 1.00 91.19 227 SER A CA 1
ATOM 1791 C C . SER A 1 227 ? -25.762 9.643 14.220 1.00 91.19 227 SER A C 1
ATOM 1793 O O . SER A 1 227 ? -24.944 9.246 13.399 1.00 91.19 227 SER A O 1
ATOM 1795 N N . GLN A 1 228 ? -25.597 10.813 14.844 1.00 94.31 228 GLN A N 1
ATOM 1796 C CA . GLN A 1 228 ? -24.332 11.544 14.752 1.00 94.31 228 GLN A CA 1
ATOM 1797 C C . GLN A 1 228 ? -23.256 10.824 15.576 1.00 94.31 228 GLN A C 1
ATOM 1799 O O . GLN A 1 228 ? -23.535 10.450 16.721 1.00 94.31 228 GLN A O 1
ATOM 1804 N N . PRO A 1 229 ? -22.037 10.657 15.039 1.00 96.94 229 PRO A N 1
ATOM 1805 C CA . PRO A 1 229 ? -20.984 9.963 15.748 1.00 96.94 229 PRO A CA 1
ATOM 1806 C C . PRO A 1 229 ? -20.367 10.836 16.836 1.00 96.94 229 PRO A C 1
ATOM 1808 O O . PRO A 1 229 ? -20.282 12.063 16.734 1.00 96.94 229 PRO A O 1
ATOM 1811 N N . ILE A 1 230 ? -19.846 10.172 17.858 1.00 95.94 230 ILE A N 1
ATOM 1812 C CA . ILE A 1 230 ? -18.814 10.733 18.720 1.00 95.94 230 ILE A CA 1
ATOM 1813 C C . ILE A 1 230 ? -17.486 10.555 17.986 1.00 95.94 230 ILE A C 1
ATOM 1815 O O . ILE A 1 230 ? -17.099 9.432 17.670 1.00 95.94 230 ILE A O 1
ATOM 1819 N N . THR A 1 231 ? -16.796 11.660 17.714 1.00 97.44 231 THR A N 1
ATOM 1820 C CA . THR A 1 231 ? -15.543 11.651 16.950 1.00 97.44 231 THR A CA 1
ATOM 1821 C C . THR A 1 231 ? -14.347 11.917 17.852 1.00 97.44 231 THR A C 1
ATOM 1823 O O . THR A 1 231 ? -14.327 12.897 18.599 1.00 97.44 231 THR A O 1
ATOM 1826 N N . THR A 1 232 ? -13.312 11.091 17.728 1.00 97.12 232 THR A N 1
ATOM 1827 C CA . THR A 1 232 ? -12.000 11.321 18.344 1.00 97.12 232 THR A CA 1
ATOM 1828 C C . THR A 1 232 ? -10.911 11.277 17.287 1.00 97.12 232 THR A C 1
ATOM 1830 O O . THR A 1 232 ? -10.990 10.478 16.359 1.00 97.12 232 THR A O 1
ATOM 1833 N N . VAL A 1 233 ? -9.873 12.094 17.446 1.00 97.94 233 VAL A N 1
ATOM 1834 C CA . VAL A 1 233 ? -8.711 12.105 16.552 1.00 97.94 233 VAL A CA 1
ATOM 1835 C C . VAL A 1 233 ? -7.458 11.888 17.383 1.00 97.94 233 VAL A C 1
ATOM 1837 O O . VAL A 1 233 ? -7.261 12.567 18.392 1.00 97.94 233 VAL A O 1
ATOM 1840 N N . ALA A 1 234 ? -6.610 10.963 16.949 1.00 97.50 234 ALA A N 1
ATOM 1841 C CA . ALA A 1 234 ? -5.315 10.697 17.551 1.00 97.50 234 ALA A CA 1
ATOM 1842 C C . ALA A 1 234 ? -4.214 10.802 16.495 1.00 97.50 234 ALA A C 1
ATOM 1844 O O . ALA A 1 234 ? -4.355 10.282 15.389 1.00 97.50 234 ALA A O 1
ATOM 1845 N N . SER A 1 235 ? -3.110 11.455 16.849 1.00 96.88 235 SER A N 1
ATOM 1846 C CA . SER A 1 235 ? -1.885 11.439 16.050 1.00 96.88 235 SER A CA 1
ATOM 1847 C C . SER A 1 235 ? -0.908 10.431 16.642 1.00 96.88 235 SER A C 1
ATOM 1849 O O . SER A 1 235 ? -0.768 10.336 17.861 1.00 96.88 235 SER A O 1
ATOM 1851 N N . PHE A 1 236 ? -0.210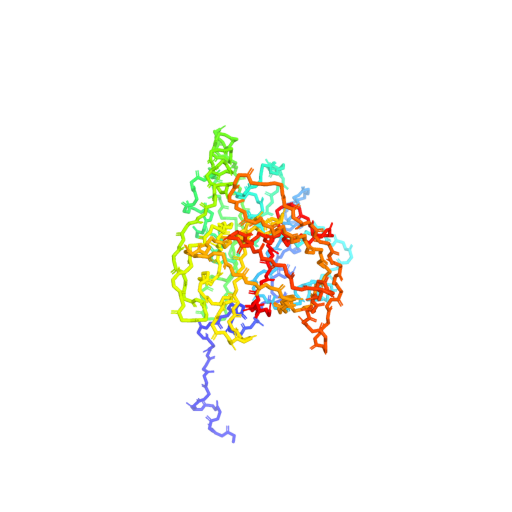 9.711 15.777 1.00 96.06 236 PHE A N 1
ATOM 1852 C CA . PHE A 1 236 ? 0.749 8.678 16.124 1.00 96.06 236 PHE A CA 1
ATOM 1853 C C . PHE A 1 236 ? 2.027 8.870 15.309 1.00 96.06 236 PHE A C 1
ATOM 1855 O O . PHE A 1 236 ? 1.964 9.001 14.091 1.00 96.06 236 PHE A O 1
ATOM 1862 N N . SER A 1 237 ? 3.175 8.855 15.984 1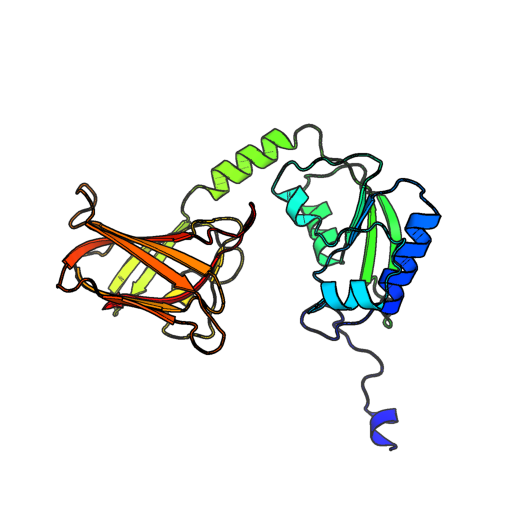.00 95.38 237 SER A N 1
ATOM 1863 C CA . SER A 1 237 ? 4.499 8.814 15.356 1.00 95.38 237 SER A CA 1
ATOM 1864 C C . SER A 1 237 ? 5.217 7.567 15.853 1.00 95.38 237 SER A C 1
ATOM 1866 O O . SER A 1 237 ? 5.770 7.539 16.956 1.00 95.38 237 SER A O 1
ATOM 1868 N N . GLY A 1 238 ? 5.132 6.508 15.055 1.00 91.06 238 GLY A N 1
ATOM 1869 C CA . GLY A 1 238 ? 5.626 5.185 15.397 1.00 91.06 238 GLY A CA 1
ATOM 1870 C C . GLY A 1 238 ? 7.126 5.020 15.201 1.00 91.06 238 GLY A C 1
ATOM 1871 O O . GLY A 1 238 ? 7.752 5.649 14.351 1.00 91.06 238 GLY A O 1
ATOM 1872 N N . SER A 1 239 ? 7.707 4.103 15.967 1.00 91.44 239 SER A N 1
ATOM 1873 C CA . SER A 1 239 ? 9.089 3.648 15.794 1.00 91.44 239 SER A CA 1
ATOM 1874 C C . SER A 1 239 ? 9.171 2.140 16.026 1.00 91.44 239 SER A C 1
ATOM 1876 O O . SER A 1 239 ? 8.244 1.574 16.611 1.00 91.44 239 SER A O 1
ATOM 1878 N N . PRO A 1 240 ? 10.285 1.468 15.680 1.00 88.25 240 PRO A N 1
ATOM 1879 C CA . PRO A 1 240 ? 10.443 0.048 15.992 1.00 88.25 240 PRO A CA 1
ATOM 1880 C C . PRO A 1 240 ? 10.311 -0.256 17.493 1.00 88.25 240 PRO A C 1
ATOM 1882 O O . PRO A 1 240 ? 9.901 -1.348 17.869 1.00 88.25 240 PRO A O 1
ATOM 1885 N N . SER A 1 241 ? 10.640 0.712 18.356 1.00 91.94 241 SER A N 1
ATOM 1886 C CA . SER A 1 241 ? 10.485 0.604 19.811 1.00 91.94 241 SER A CA 1
ATOM 1887 C C . SER A 1 241 ? 9.109 1.022 20.336 1.00 91.94 241 SER A C 1
ATOM 1889 O O . SER A 1 241 ? 8.777 0.693 21.471 1.00 91.94 241 SER A O 1
ATOM 1891 N N . THR A 1 242 ? 8.318 1.752 19.548 1.00 93.31 242 THR A N 1
ATOM 1892 C CA . THR A 1 242 ? 6.994 2.270 19.936 1.00 93.31 242 THR A CA 1
ATOM 1893 C C . THR A 1 242 ? 5.994 2.124 18.780 1.00 93.31 242 THR A C 1
ATOM 1895 O O . THR A 1 242 ? 5.598 3.128 18.188 1.00 93.31 242 THR A O 1
ATOM 1898 N N . PRO A 1 243 ? 5.620 0.886 18.409 1.00 95.75 243 PRO A N 1
ATOM 1899 C CA . PRO A 1 243 ? 4.804 0.617 17.221 1.00 95.75 243 PRO A CA 1
ATOM 1900 C C . PRO A 1 243 ? 3.285 0.640 17.470 1.00 95.75 243 PRO A C 1
ATOM 1902 O O . PRO A 1 243 ? 2.514 0.413 16.540 1.00 95.75 243 PRO A O 1
ATOM 1905 N N . GLU A 1 244 ? 2.851 0.866 18.711 1.00 97.38 244 GLU A N 1
ATOM 1906 C CA . GLU A 1 244 ? 1.453 0.756 19.134 1.00 97.38 244 GLU A CA 1
ATOM 1907 C C . GLU A 1 244 ? 0.897 2.116 19.569 1.00 97.38 244 GLU A C 1
ATOM 1909 O O . GLU A 1 244 ? 1.493 2.813 20.393 1.00 97.38 244 GLU A O 1
ATOM 1914 N N . LEU A 1 245 ? -0.256 2.477 19.010 1.00 97.62 245 LEU A N 1
ATOM 1915 C CA . LEU A 1 245 ? -1.098 3.583 19.443 1.00 97.62 245 LEU A CA 1
ATOM 1916 C C . LEU A 1 245 ? -2.097 3.069 20.483 1.00 97.62 245 LEU A C 1
ATOM 1918 O O . LEU A 1 245 ? -2.773 2.068 20.254 1.00 97.62 245 LEU A O 1
ATOM 1922 N N . GLU A 1 246 ? -2.259 3.801 21.580 1.00 97.56 246 GLU A N 1
ATOM 1923 C CA . GLU A 1 246 ? -3.343 3.597 22.539 1.00 97.56 246 GLU A CA 1
ATOM 1924 C C . GLU A 1 246 ? -4.223 4.848 22.595 1.00 97.56 246 GLU A C 1
ATOM 1926 O O . GLU A 1 246 ? -3.727 5.961 22.782 1.00 97.56 246 GLU A O 1
ATOM 1931 N N . VAL A 1 247 ? -5.535 4.661 22.457 1.00 98.00 247 VAL A N 1
ATOM 1932 C CA . VAL A 1 247 ? -6.535 5.723 22.585 1.00 98.00 247 VAL A CA 1
ATOM 1933 C C . VAL A 1 247 ? -7.509 5.356 23.692 1.00 98.00 247 VAL A C 1
ATOM 1935 O O . VAL A 1 247 ? -8.063 4.260 23.713 1.00 98.00 247 VAL A O 1
ATOM 1938 N N . ASN A 1 248 ? -7.728 6.291 24.613 1.00 96.81 248 ASN A N 1
ATOM 1939 C CA . ASN A 1 248 ? -8.687 6.165 25.702 1.00 96.81 248 ASN A CA 1
ATOM 1940 C C . ASN A 1 248 ? -9.747 7.262 25.560 1.00 96.81 248 ASN A C 1
ATOM 1942 O O . ASN A 1 248 ? -9.405 8.436 25.409 1.00 96.81 248 ASN A O 1
ATOM 1946 N N . PHE A 1 249 ? -11.025 6.892 25.618 1.00 95.25 249 PHE A N 1
ATOM 1947 C CA . PHE A 1 249 ? -12.135 7.836 25.458 1.00 95.25 249 PHE A CA 1
ATOM 1948 C C . PHE A 1 249 ? -12.438 8.638 26.735 1.00 95.25 249 PHE A C 1
ATOM 1950 O O . PHE A 1 249 ? -13.252 9.559 26.711 1.00 95.25 249 PHE A O 1
ATOM 1957 N N . GLY A 1 250 ? -11.812 8.296 27.864 1.00 92.69 250 GLY A N 1
ATOM 1958 C CA . GLY A 1 250 ? -12.013 8.914 29.180 1.00 92.69 250 GLY A CA 1
ATOM 1959 C C . GLY A 1 250 ? -13.317 8.507 29.875 1.00 92.69 250 GLY A C 1
ATOM 1960 O O . GLY A 1 250 ? -13.488 8.762 31.066 1.00 92.69 250 GLY A O 1
ATOM 1961 N N . GLN A 1 251 ? -14.224 7.856 29.149 1.00 91.62 251 GLN A N 1
ATOM 1962 C CA . GLN A 1 251 ? -15.502 7.334 29.618 1.00 91.62 251 GLN A CA 1
ATOM 1963 C C . GLN A 1 251 ? -15.924 6.143 28.756 1.00 91.62 251 GLN A C 1
ATOM 1965 O O . GLN A 1 251 ? -15.400 5.946 27.661 1.00 91.62 251 GLN A O 1
ATOM 1970 N N . SER A 1 252 ? -16.894 5.370 29.242 1.00 95.06 252 SER A N 1
ATOM 1971 C CA . SER A 1 252 ? -17.520 4.330 28.431 1.00 95.06 252 SER A CA 1
ATOM 1972 C C . SER A 1 252 ? -18.500 4.961 27.438 1.00 95.06 252 SER A C 1
ATOM 1974 O O . SER A 1 252 ? -19.363 5.748 27.830 1.00 95.06 252 SER A O 1
ATOM 1976 N N . VAL A 1 253 ? -18.346 4.630 26.159 1.00 96.00 253 VAL A N 1
ATOM 1977 C CA . VAL A 1 253 ? -19.166 5.096 25.040 1.00 96.00 253 VAL A CA 1
ATOM 1978 C C . VAL A 1 253 ? -19.873 3.895 24.425 1.00 96.00 253 VAL A C 1
ATOM 1980 O O . VAL A 1 253 ? -19.221 2.950 23.996 1.00 96.00 253 VAL A O 1
ATOM 1983 N N . THR A 1 254 ? -21.202 3.923 24.370 1.00 97.06 254 THR A N 1
ATOM 1984 C CA . THR A 1 254 ? -21.985 2.864 23.720 1.00 97.06 254 THR A CA 1
ATOM 1985 C C . THR A 1 254 ? -22.139 3.157 22.230 1.00 97.06 254 THR A C 1
ATOM 1987 O O . THR A 1 254 ? -22.587 4.247 21.871 1.00 97.06 254 THR A O 1
ATOM 1990 N N . ALA A 1 255 ? -21.785 2.196 21.378 1.00 97.38 255 ALA A N 1
ATOM 1991 C CA . ALA A 1 255 ? -21.874 2.311 19.927 1.00 97.38 255 ALA A CA 1
ATOM 1992 C C . ALA A 1 255 ? -22.285 0.989 19.265 1.00 97.38 255 ALA A C 1
ATOM 1994 O O . ALA A 1 255 ? -21.902 -0.091 19.706 1.00 97.38 255 ALA A O 1
ATOM 1995 N N . GLU A 1 256 ? -23.066 1.094 18.196 1.00 97.12 256 GLU A N 1
ATOM 1996 C CA . GLU A 1 256 ? -23.406 -0.004 17.283 1.00 97.12 256 GLU A CA 1
ATOM 1997 C C . GLU A 1 256 ? -22.432 -0.062 16.101 1.00 97.12 256 GLU A C 1
ATOM 1999 O O . GLU A 1 256 ? -22.113 -1.146 15.617 1.00 97.12 256 GLU A O 1
ATOM 2004 N N . VAL A 1 257 ? -21.925 1.100 15.664 1.00 98.12 257 VAL A N 1
ATOM 2005 C CA . VAL A 1 257 ? -20.921 1.187 14.599 1.00 98.12 257 VAL A CA 1
ATOM 2006 C C . VAL A 1 257 ? -19.672 1.900 15.096 1.00 98.12 257 VAL A C 1
ATOM 2008 O O . VAL A 1 257 ? -19.752 2.980 15.686 1.00 98.12 257 VAL A O 1
ATOM 2011 N N . VAL A 1 258 ? -18.509 1.313 14.826 1.00 98.19 258 VAL A N 1
ATOM 2012 C CA . VAL A 1 258 ? -17.201 1.930 15.066 1.00 98.19 258 VAL A CA 1
ATOM 2013 C C . VAL A 1 258 ? -16.459 2.012 13.745 1.00 98.19 258 VAL A C 1
ATOM 2015 O O . VAL A 1 258 ? -16.174 0.992 13.124 1.00 98.19 258 VAL A O 1
ATOM 2018 N N . ARG A 1 259 ? -16.131 3.226 13.315 1.00 98.62 259 ARG A N 1
ATOM 2019 C CA . ARG A 1 259 ? -15.388 3.475 12.082 1.00 98.62 259 ARG A CA 1
ATOM 2020 C C . ARG A 1 259 ? -14.031 4.080 12.392 1.00 98.62 259 ARG A C 1
ATOM 2022 O O . ARG A 1 259 ? -13.948 5.104 13.066 1.00 98.62 259 ARG A O 1
ATOM 2029 N N . PHE A 1 260 ? -12.988 3.469 11.856 1.00 98.62 260 PHE A N 1
ATOM 2030 C CA . PHE A 1 260 ? -11.626 3.974 11.852 1.00 98.62 260 PHE A CA 1
ATOM 2031 C C . PHE A 1 260 ? -11.289 4.518 10.468 1.00 98.62 260 PHE A C 1
ATOM 2033 O O . PHE A 1 260 ? -11.512 3.853 9.458 1.00 98.62 260 PHE A O 1
ATOM 2040 N N . GLU A 1 261 ? -10.717 5.715 10.435 1.00 98.12 261 GLU A N 1
ATOM 2041 C CA . GLU A 1 261 ? -10.096 6.303 9.254 1.00 98.12 261 GLU A CA 1
ATOM 2042 C C . GLU A 1 261 ? -8.624 6.542 9.579 1.00 98.12 261 GLU A C 1
ATOM 2044 O O . GLU A 1 261 ? -8.282 7.394 10.402 1.00 98.12 261 GLU A O 1
ATOM 2049 N N . ILE A 1 262 ? -7.757 5.732 8.976 1.00 97.44 262 ILE A N 1
ATOM 2050 C CA . ILE A 1 262 ? -6.329 5.676 9.285 1.00 97.44 262 ILE A CA 1
ATOM 2051 C C . ILE A 1 262 ? -5.584 6.359 8.142 1.00 97.44 262 ILE A C 1
ATOM 2053 O O . ILE A 1 262 ? -5.385 5.779 7.075 1.00 97.44 262 ILE A O 1
ATOM 2057 N N . LEU A 1 263 ? -5.219 7.617 8.358 1.00 95.75 263 LEU A N 1
ATOM 2058 C CA . LEU A 1 263 ? -4.577 8.486 7.380 1.00 95.75 263 LEU A CA 1
ATOM 2059 C C . LEU A 1 263 ? -3.060 8.502 7.594 1.00 95.75 263 LEU A C 1
ATOM 2061 O O . LEU A 1 263 ? -2.595 8.788 8.695 1.00 95.75 263 LEU A O 1
ATOM 2065 N N . ALA A 1 264 ? -2.286 8.290 6.533 1.00 93.31 264 ALA A N 1
ATOM 2066 C CA . ALA A 1 264 ? -0.855 8.586 6.491 1.00 93.31 264 ALA A CA 1
ATOM 2067 C C . ALA A 1 264 ? -0.646 9.962 5.820 1.00 93.31 264 ALA A C 1
ATOM 2069 O O . ALA A 1 264 ? -0.601 10.035 4.590 1.00 93.31 264 ALA A O 1
ATOM 2070 N N . PRO A 1 265 ? -0.550 11.073 6.581 1.00 88.00 265 PRO A N 1
ATOM 2071 C CA . PRO A 1 265 ? -0.673 12.433 6.040 1.00 88.00 265 PRO A CA 1
ATOM 2072 C C . PRO A 1 265 ? 0.501 12.879 5.159 1.00 88.00 265 PRO A C 1
ATOM 2074 O O . PRO A 1 265 ? 0.358 13.821 4.384 1.00 88.00 265 PRO A O 1
ATOM 2077 N N . TYR A 1 266 ? 1.663 12.236 5.291 1.00 84.06 266 TYR A N 1
ATOM 2078 C CA . TYR A 1 266 ? 2.875 12.568 4.533 1.00 84.06 266 TYR A CA 1
ATOM 2079 C C . TYR A 1 266 ? 3.175 11.570 3.411 1.00 84.06 266 TYR A C 1
ATOM 2081 O O . TYR A 1 266 ? 4.206 11.683 2.748 1.00 84.06 266 TYR A O 1
ATOM 2089 N N . ALA A 1 267 ? 2.300 10.584 3.204 1.00 76.44 267 ALA A N 1
ATOM 2090 C CA . ALA A 1 267 ? 2.441 9.645 2.107 1.00 76.44 267 ALA A CA 1
ATOM 2091 C C . ALA A 1 267 ? 1.954 10.287 0.797 1.00 76.44 267 ALA A C 1
ATOM 2093 O O . ALA A 1 267 ? 0.977 11.036 0.785 1.00 76.44 267 ALA A O 1
ATOM 2094 N N . GLY A 1 268 ? 2.645 10.006 -0.311 1.00 63.97 268 GLY A N 1
ATOM 2095 C CA . GLY A 1 268 ? 2.184 10.404 -1.644 1.00 63.97 268 GLY A CA 1
ATOM 2096 C C . GLY A 1 268 ? 0.888 9.689 -2.032 1.00 63.97 268 GLY A C 1
ATOM 2097 O O . GLY A 1 268 ? 0.492 8.716 -1.394 1.00 63.97 268 GLY A O 1
ATOM 2098 N N . VAL A 1 269 ? 0.224 10.161 -3.083 1.00 58.56 269 VAL A N 1
ATOM 2099 C CA . VAL A 1 269 ? -0.863 9.413 -3.729 1.00 58.56 269 VAL A CA 1
ATOM 2100 C C . VAL A 1 269 ? -0.261 8.751 -4.979 1.00 58.56 269 VAL A C 1
ATOM 2102 O O . VAL A 1 269 ? 0.522 9.416 -5.671 1.00 58.56 269 VAL A O 1
ATOM 2105 N N . PRO A 1 270 ? -0.476 7.440 -5.185 1.00 66.69 270 PRO A N 1
ATOM 2106 C CA . PRO A 1 270 ? -1.207 6.518 -4.318 1.00 66.69 270 PRO A CA 1
ATOM 2107 C C . PRO A 1 270 ? -0.349 6.062 -3.125 1.00 66.69 270 PRO A C 1
ATOM 2109 O O . PRO A 1 270 ? 0.882 6.025 -3.207 1.00 66.69 270 PRO A O 1
ATOM 2112 N N . SER A 1 271 ? -0.985 5.717 -2.002 1.00 78.19 271 SER A N 1
ATOM 2113 C CA . SER A 1 271 ? -0.282 5.170 -0.835 1.00 78.19 271 SER A CA 1
ATOM 2114 C C . SER A 1 271 ? -1.017 4.027 -0.168 1.00 78.19 271 SER A C 1
ATOM 2116 O O . SER A 1 271 ? -2.244 3.980 -0.093 1.00 78.19 271 SER A O 1
ATOM 2118 N N . ASN A 1 272 ? -0.204 3.134 0.382 1.00 89.12 272 ASN A N 1
ATOM 2119 C CA . ASN A 1 272 ? -0.646 1.985 1.138 1.00 89.12 272 ASN A CA 1
ATOM 2120 C C . ASN A 1 272 ? -0.535 2.307 2.626 1.00 89.12 272 ASN A C 1
ATOM 2122 O O . ASN A 1 272 ? 0.486 2.812 3.102 1.00 89.12 272 ASN A O 1
ATOM 2126 N N . VAL A 1 273 ? -1.558 1.937 3.378 1.00 92.69 273 VAL A N 1
ATOM 2127 C CA . VAL A 1 273 ? -1.582 2.016 4.836 1.00 92.69 273 VAL A CA 1
ATOM 2128 C C . VAL A 1 273 ? -1.506 0.595 5.374 1.00 92.69 273 VAL A C 1
ATOM 2130 O O . VAL A 1 273 ? -2.162 -0.305 4.850 1.00 92.69 273 VAL A O 1
ATOM 2133 N N . HIS A 1 274 ? -0.679 0.395 6.397 1.00 95.06 274 HIS A N 1
ATOM 2134 C CA . HIS A 1 274 ? -0.458 -0.907 7.014 1.00 95.06 274 HIS A CA 1
ATOM 2135 C C . HIS A 1 274 ? -1.024 -0.904 8.430 1.00 95.06 274 HIS A C 1
ATOM 2137 O O . HIS A 1 274 ? -0.794 0.040 9.188 1.00 95.06 274 HIS A O 1
ATOM 2143 N N . VAL A 1 275 ? -1.733 -1.969 8.786 1.00 97.25 275 VAL A N 1
ATOM 2144 C CA . VAL A 1 275 ? -2.251 -2.204 10.136 1.00 97.25 275 VAL A CA 1
ATOM 2145 C C . VAL A 1 275 ? -1.965 -3.655 10.482 1.00 97.25 275 VAL A C 1
ATOM 2147 O O . VAL A 1 275 ? -2.247 -4.548 9.684 1.00 97.25 275 VAL A O 1
ATOM 2150 N N . TRP A 1 276 ? -1.383 -3.879 11.654 1.00 97.62 276 TRP A N 1
ATOM 2151 C CA . TRP A 1 276 ? -1.083 -5.224 12.136 1.00 97.62 276 TRP A CA 1
ATOM 2152 C C . TRP A 1 276 ? -2.183 -5.746 13.047 1.00 97.62 276 TRP A C 1
ATOM 2154 O O . TRP A 1 276 ? -2.583 -6.885 12.908 1.00 97.62 276 TRP A O 1
ATOM 2164 N N . GLU A 1 277 ? -2.686 -4.909 13.956 1.00 97.81 277 GLU A N 1
ATOM 2165 C CA . GLU A 1 277 ? -3.635 -5.345 14.983 1.00 97.81 277 GLU A CA 1
ATOM 2166 C C . GLU A 1 277 ? -4.493 -4.169 15.467 1.00 97.81 277 GLU A C 1
ATOM 2168 O O . GLU A 1 277 ? -3.995 -3.046 15.594 1.00 97.81 277 GLU A O 1
ATOM 2173 N N . ILE A 1 278 ? -5.755 -4.435 15.799 1.00 98.12 278 ILE A N 1
ATOM 2174 C CA . ILE A 1 278 ? -6.697 -3.542 16.472 1.00 98.12 278 ILE A CA 1
ATOM 2175 C C . ILE A 1 278 ? -7.327 -4.300 17.644 1.00 98.12 278 ILE A C 1
ATOM 2177 O O . ILE A 1 278 ? -8.083 -5.249 17.467 1.00 98.12 278 ILE A O 1
ATOM 2181 N N . GLY A 1 279 ? -7.088 -3.806 18.857 1.00 97.25 279 GLY A N 1
ATOM 2182 C CA . GLY A 1 279 ? -7.729 -4.304 20.074 1.00 97.25 279 GLY A CA 1
ATOM 2183 C C . GLY A 1 279 ? -8.756 -3.308 20.600 1.00 97.25 279 GLY A C 1
ATOM 2184 O O . GLY A 1 279 ? -8.398 -2.172 20.906 1.00 97.25 279 GLY A O 1
ATOM 2185 N N . LEU A 1 280 ? -10.015 -3.719 20.743 1.00 96.75 280 LEU A N 1
ATOM 2186 C CA . LEU A 1 280 ? -11.078 -2.898 21.339 1.00 96.75 280 LEU A CA 1
ATOM 2187 C C . LEU A 1 280 ? -11.104 -3.066 22.869 1.00 96.75 280 LEU A C 1
ATOM 2189 O O . LEU A 1 280 ? -10.854 -4.162 23.374 1.00 96.75 280 LEU A O 1
ATOM 2193 N N . LYS A 1 281 ? -11.393 -1.985 23.603 1.00 93.81 281 LYS A N 1
ATOM 2194 C CA . LYS A 1 281 ? -11.452 -1.936 25.077 1.00 93.81 281 LYS A CA 1
ATOM 2195 C C . LYS A 1 281 ? -12.762 -1.342 25.564 1.00 93.81 281 LYS A C 1
ATOM 2197 O O . LYS A 1 281 ? -13.347 -0.529 24.821 1.00 93.81 281 LYS A O 1
#

Secondary structure (DSSP, 8-state):
--HHHHTS-SS-S--STTS----HHHHHHHHHHHHHHSTT-EEEE--TTSTTHHHHHHHHS-TT--EEE--THHHHHS-----TTEEEEE-HHHHHHHHHH--EEEEEEEEEEE-TTSSEEEEEEEEEE-TTHHHHHHHHHHHHTSPEEEEEEETTEEEEEEEPPEEES-GGGGGSS-TT--EEESS-SSEEEEEEEEEEEEEEEEEEE--SSEEEEEEEEESSTTSPPEEEEEEEE-BTTB-EEEEEEEEEEEEEEEEEEEE-TTPPSS---EE-EEEE-

Radius of gyration: 23.22 Å; chains: 1; bounding box: 65×43×58 Å